Protein AF-A0A8D1HAY0-F1 (afdb_monomer)

Solvent-accessible surface area (backbone atoms only — not comparable to full-atom values): 17379 Å² total; per-residue (Å²): 138,86,81,94,76,82,88,88,83,80,82,78,79,79,81,78,74,78,73,76,81,70,82,75,72,73,83,77,77,71,76,59,73,62,62,46,50,50,52,42,51,52,45,52,53,40,49,63,32,66,74,42,89,82,61,70,60,47,13,31,36,39,36,26,39,55,82,74,78,66,55,71,61,51,49,49,34,57,70,37,46,66,79,76,36,80,91,50,61,64,71,62,56,70,69,56,63,78,68,80,40,53,48,77,44,81,35,76,38,59,67,53,43,49,45,40,60,72,55,55,47,52,55,40,44,74,70,41,51,23,50,33,42,36,31,43,34,64,38,51,27,58,63,76,74,50,71,78,89,49,57,66,60,50,46,54,51,46,46,54,48,43,52,50,54,49,48,49,25,66,76,66,74,20,58,74,47,71,38,69,54,71,37,77,56,81,84,87,75,93,77,82,86,76,94,68,78,59,65,37,58,70,64,48,65,72,45,58,75,64,54,77,64,42,74,46,77,48,73,53,75,83,64,100,69,78,98,66,77,75,47,25,38,44,31,48,77,42,37,97,90,54,79,60,37,34,32,33,30,42,78,54,70,70,33,62,44,74,43,86,91,43,67,42,61,65,80,78,72,78,80,73,76,83,82,78,84,88,80,83,134

Foldseek 3Di:
DDDDDDDDDDDDDDPDDPDDPDPPDDPPPPPDVVLQVVLVVQVVQQPVQVVPVPQDAAAEEEEAQDDDDPVVLNVLQLVCVCVVCVVDPPVVSVPDPSVVLYHYHYDHALVRVLCCLQPVVVVCLVVSSHQEYEYHAPQRRLVPPDPPDPVVVLLVSLVSNLVSQVVCCVVSVGYYHHHFDKDQAPDDDDDDDDDDDRIATNSHDSNVVSDQWDKDKAFDDDDPDDPDATKMKIWTPDHPPDQTKMFIWHQDSNGIDTDPPRIDRPVVPPPPDDPDDDDDD

pLDDT: mean 70.88, std 22.4, range [21.06, 98.06]

Organism: Sus scrofa (NCBI:txid9823)

Sequence (281 aa):
MPGHHPPKGALPPPPSLPAPPQPLAAPLCIPSPPTGLLLTLSKRNLSDAALRSAAGPQGAVYVCTEGAFPSRRLQQLVAQQQLLRPDVPGDVLGKIKFGDQIFVEHVADVDTLLDCVSRKVPVLLSRGVARLLVIDSVAAPFRCEFAGADSARRARRLQALGAELRRLSCAFRSPVLCINQVTEAVDAHEAAGAGGERTSPALGITWSSQLLMRLLMDRRRPEEAAPAPPSRTLRLVFAPHLPPWSCCYTVTTEGVRGTPGSESCWMTRQVRVSGRTGLPT

Secondary structure (DSSP, 8-state):
-----PPP-PPPPPPPPPPPPP----------HHHHHHHHHHHHHHHHHHHSTTS---EEEEEE-SSS--HHHHHHHHHTHHHH-TTS-HHHHHH--TTTTEEEEE--SHHHHHHIIIIIHHHHHHTTSEEEEEEETSSHHHHHH--SS-HHHHHHHHHHHHHHHHHHHHHHT--EEEE--EEE---------S----EEETTHHHHHTT-S-EEEEEEPP--SSS-----EEEEEEE-TTS--EEEEEEEETTEEEEPTT--B-GGGGS-----------

Nearest PDB structures (foldseek):
  8gja-assembly2_D  TM=8.333E-01  e=7.659E-20  Alvinella pompejana
  8gja-assembly1_B  TM=8.239E-01  e=8.677E-20  Alvinella pompejana
  8gja-assembly3_F  TM=7.690E-01  e=2.840E-19  Alvinella pompejana
  3ntu-assembly1_A  TM=8.331E-01  e=3.598E-11  Methanococcus voltae PS
  2dfl-assembly1_A  TM=7.538E-01  e=4.393E-09  Saccharolobus solfataricus

Radius of gyration: 27.2 Å; Cα contacts (8 Å, |Δi|>4): 327; chains: 1; bounding box: 69×94×88 Å

Structure (mmCIF, N/CA/C/O backbone):
data_AF-A0A8D1HAY0-F1
#
_entry.id   AF-A0A8D1HAY0-F1
#
loop_
_atom_site.group_PDB
_atom_site.id
_atom_site.type_symbol
_atom_site.label_atom_id
_atom_site.label_alt_id
_atom_site.label_comp_id
_atom_site.label_asym_id
_atom_site.label_entity_id
_atom_site.label_seq_id
_atom_site.pdbx_PDB_ins_code
_atom_site.Cartn_x
_atom_site.Cartn_y
_atom_site.Cartn_z
_atom_site.occupancy
_atom_site.B_iso_or_equiv
_atom_site.auth_seq_id
_atom_site.auth_comp_id
_atom_site.auth_asym_id
_atom_site.auth_atom_id
_atom_site.pdbx_PDB_model_num
ATOM 1 N N . MET A 1 1 ? 36.074 -49.509 69.007 1.00 41.97 1 MET A N 1
ATOM 2 C CA . MET A 1 1 ? 36.615 -48.960 67.742 1.00 41.97 1 MET A CA 1
ATOM 3 C C . MET A 1 1 ? 37.018 -50.135 66.868 1.00 41.97 1 MET A C 1
ATOM 5 O O . MET A 1 1 ? 37.668 -51.004 67.437 1.00 41.97 1 MET A O 1
ATOM 9 N N . PRO A 1 2 ? 36.751 -50.195 65.553 1.00 44.91 2 PRO A N 1
ATOM 10 C CA . PRO A 1 2 ? 35.784 -49.512 64.672 1.00 44.91 2 PRO A CA 1
ATOM 11 C C . PRO A 1 2 ? 34.692 -50.530 64.222 1.00 44.91 2 PRO A C 1
ATOM 13 O O . PRO A 1 2 ? 34.804 -51.711 64.513 1.00 44.91 2 PRO A O 1
ATOM 16 N N . GLY A 1 3 ? 33.548 -50.210 63.622 1.00 42.09 3 GLY A N 1
ATOM 17 C CA . GLY A 1 3 ? 33.251 -49.229 62.581 1.00 42.09 3 GLY A CA 1
ATOM 18 C C . GLY A 1 3 ? 32.826 -50.008 61.329 1.00 42.09 3 GLY A C 1
ATOM 19 O O . GLY A 1 3 ? 33.666 -50.572 60.635 1.00 42.09 3 GLY A O 1
ATOM 20 N N . HIS A 1 4 ? 31.515 -50.089 61.089 1.00 49.56 4 HIS A N 1
ATOM 21 C CA . HIS A 1 4 ? 30.922 -50.654 59.876 1.00 49.56 4 HIS A CA 1
ATOM 22 C C . HIS A 1 4 ? 31.512 -49.970 58.630 1.00 49.56 4 HIS A C 1
ATOM 24 O O . HIS A 1 4 ? 31.362 -48.761 58.469 1.00 49.56 4 HIS A O 1
ATOM 30 N N . HIS A 1 5 ? 32.109 -50.744 57.721 1.00 52.59 5 HIS A N 1
ATOM 31 C CA . HIS A 1 5 ? 32.396 -50.306 56.355 1.00 52.59 5 HIS A CA 1
ATOM 32 C C . HIS A 1 5 ? 31.927 -51.372 55.350 1.00 52.59 5 HIS A C 1
ATOM 34 O O . HIS A 1 5 ? 32.345 -52.525 55.460 1.00 52.59 5 HIS A O 1
ATOM 40 N N . PRO A 1 6 ? 31.063 -51.018 54.381 1.00 61.88 6 PRO A N 1
ATOM 41 C CA . PRO A 1 6 ? 30.711 -51.878 53.255 1.00 61.88 6 PRO A CA 1
ATOM 42 C C . PRO A 1 6 ? 31.759 -51.787 52.121 1.00 61.88 6 PRO A C 1
ATOM 44 O O . PRO A 1 6 ? 32.601 -50.881 52.123 1.00 61.88 6 PRO A O 1
ATOM 47 N N . PRO A 1 7 ? 31.737 -52.728 51.157 1.00 56.59 7 PRO A N 1
ATOM 48 C CA . PRO A 1 7 ? 32.783 -52.883 50.149 1.00 56.59 7 PRO A CA 1
ATOM 49 C C . PRO A 1 7 ? 32.835 -51.730 49.135 1.00 56.59 7 PRO A C 1
ATOM 51 O O . PRO A 1 7 ? 31.817 -51.239 48.649 1.00 56.59 7 PRO A O 1
ATOM 54 N N . LYS A 1 8 ? 34.065 -51.337 48.785 1.00 51.94 8 LYS A N 1
ATOM 55 C CA . LYS A 1 8 ? 34.390 -50.440 47.671 1.00 51.94 8 LYS A CA 1
ATOM 56 C C . LYS A 1 8 ? 34.199 -51.169 46.337 1.00 51.94 8 LYS A C 1
ATOM 58 O O . LYS A 1 8 ? 34.766 -52.242 46.158 1.00 51.94 8 LYS A O 1
ATOM 63 N N . GLY A 1 9 ? 33.519 -50.522 45.388 1.00 50.69 9 GLY A N 1
ATOM 64 C CA . GLY A 1 9 ? 33.695 -50.804 43.958 1.00 50.69 9 GLY A CA 1
ATOM 65 C C . GLY A 1 9 ? 32.438 -51.171 43.168 1.00 50.69 9 GLY A C 1
ATOM 66 O O . GLY A 1 9 ? 32.444 -52.183 42.481 1.00 50.69 9 GLY A O 1
ATOM 67 N N . ALA A 1 10 ? 31.391 -50.344 43.207 1.00 48.16 10 ALA A N 1
ATOM 68 C CA . ALA A 1 10 ? 30.407 -50.296 42.125 1.00 48.16 10 ALA A CA 1
ATOM 69 C C . ALA A 1 10 ? 30.731 -49.081 41.239 1.00 48.16 10 ALA A C 1
ATOM 71 O O . ALA A 1 10 ? 30.804 -47.957 41.738 1.00 48.16 10 ALA A O 1
ATOM 72 N N . LEU A 1 11 ? 30.988 -49.319 39.949 1.00 56.09 11 LEU A N 1
ATOM 73 C CA . LEU A 1 11 ? 31.197 -48.269 38.949 1.00 56.09 11 LEU A CA 1
ATOM 74 C C . LEU A 1 11 ? 29.956 -47.353 38.875 1.00 56.09 11 LEU A C 1
ATOM 76 O O . LEU A 1 11 ? 28.835 -47.867 38.877 1.00 56.09 11 LEU A O 1
ATOM 80 N N . PRO A 1 12 ? 30.122 -46.022 38.767 1.00 58.81 12 PRO A N 1
ATOM 81 C CA . PRO A 1 12 ? 29.001 -45.121 38.530 1.00 58.81 12 PRO A CA 1
ATOM 82 C C . PRO A 1 12 ? 28.397 -45.355 37.131 1.00 58.81 12 PRO A C 1
ATOM 84 O O . PRO A 1 12 ? 29.129 -45.716 36.203 1.00 58.81 12 PRO A O 1
ATOM 87 N N . PRO A 1 13 ? 27.080 -45.144 36.949 1.00 60.56 13 PRO A N 1
ATOM 88 C CA . PRO A 1 13 ? 26.456 -45.209 35.631 1.00 60.56 13 PRO A CA 1
ATOM 89 C C . PRO A 1 13 ? 27.053 -44.138 34.699 1.00 60.56 13 PRO A C 1
ATOM 91 O O . PRO A 1 13 ? 27.491 -43.085 35.176 1.00 60.56 13 PRO A O 1
ATOM 94 N N . PRO A 1 14 ? 27.082 -44.381 33.375 1.00 64.00 14 PRO A N 1
ATOM 95 C CA . PRO A 1 14 ? 27.609 -43.414 32.421 1.00 64.00 14 PRO A CA 1
ATOM 96 C C . PRO A 1 14 ? 26.811 -42.101 32.480 1.00 64.00 14 PRO A C 1
ATOM 98 O O . PRO A 1 14 ? 25.605 -42.129 32.745 1.00 64.00 14 PRO A O 1
ATOM 101 N N . PRO A 1 15 ? 27.455 -40.947 32.223 1.00 53.19 15 PRO A N 1
ATOM 102 C CA . PRO A 1 15 ? 26.763 -39.670 32.183 1.00 53.19 15 PRO A CA 1
ATOM 103 C C . PRO A 1 15 ? 25.666 -39.724 31.118 1.00 53.19 15 PRO A C 1
ATOM 105 O O . PRO A 1 15 ? 25.912 -40.069 29.962 1.00 53.19 15 PRO A O 1
ATOM 108 N N . SER A 1 16 ? 24.445 -39.390 31.526 1.00 56.09 16 SER A N 1
ATOM 109 C CA . SER A 1 16 ? 23.316 -39.179 30.628 1.00 56.09 16 SER A CA 1
ATOM 110 C C . SER A 1 16 ? 23.720 -38.183 29.542 1.00 56.09 16 SER A C 1
ATOM 112 O O . SER A 1 16 ? 24.085 -37.046 29.853 1.00 56.09 16 SER A O 1
ATOM 114 N N . LEU A 1 17 ? 23.675 -38.628 28.284 1.00 55.25 17 LEU A N 1
ATOM 115 C CA . LEU A 1 17 ? 23.877 -37.785 27.108 1.00 55.25 17 LEU A CA 1
ATOM 116 C C . LEU A 1 17 ? 23.012 -36.518 27.231 1.00 55.25 17 LEU A C 1
ATOM 118 O O . LEU A 1 17 ? 21.844 -36.627 27.622 1.00 55.25 17 LEU A O 1
ATOM 122 N N . PRO A 1 18 ? 23.548 -35.327 26.909 1.00 44.12 18 PRO A N 1
ATOM 123 C CA . PRO A 1 18 ? 22.742 -34.120 26.894 1.00 44.12 18 PRO A CA 1
ATOM 124 C C . PRO A 1 18 ? 21.579 -34.324 25.923 1.00 44.12 18 PRO A C 1
ATOM 126 O O . PRO A 1 18 ? 21.769 -34.800 24.801 1.00 44.12 18 PRO A O 1
ATOM 129 N N . ALA A 1 19 ? 20.370 -33.995 26.381 1.00 44.66 19 ALA A N 1
ATOM 130 C CA . ALA A 1 19 ? 19.181 -33.995 25.543 1.00 44.66 19 ALA A CA 1
ATOM 131 C C . ALA A 1 19 ? 19.470 -33.225 24.238 1.00 44.66 19 ALA A C 1
ATOM 133 O O . ALA A 1 19 ? 20.162 -32.200 24.289 1.00 44.66 19 ALA A O 1
ATOM 134 N N . PRO A 1 20 ? 18.970 -33.692 23.077 1.00 42.19 20 PRO A N 1
ATOM 135 C CA . PRO A 1 20 ? 19.156 -32.970 21.827 1.00 42.19 20 PRO A CA 1
ATOM 136 C C . PRO A 1 20 ? 18.653 -31.532 22.008 1.00 42.19 20 PRO A C 1
ATOM 138 O O . PRO A 1 20 ? 17.627 -31.338 22.674 1.00 42.19 20 PRO A O 1
ATOM 141 N N . PRO A 1 21 ? 19.359 -30.521 21.465 1.00 35.03 21 PRO A N 1
ATOM 142 C CA . PRO A 1 21 ? 18.904 -29.147 21.565 1.00 35.03 21 PRO A CA 1
ATOM 143 C C . PRO A 1 21 ? 17.486 -29.095 21.006 1.00 35.03 21 PRO A C 1
ATOM 145 O O . PRO A 1 21 ? 17.246 -29.464 19.853 1.00 35.03 21 PRO A O 1
ATOM 148 N N . GLN A 1 22 ? 16.536 -28.692 21.853 1.00 38.66 22 GLN A N 1
ATOM 149 C CA . GLN A 1 22 ? 15.184 -28.410 21.397 1.00 38.66 22 GLN A CA 1
ATOM 150 C C . GLN A 1 22 ? 15.282 -27.448 20.212 1.00 38.66 22 GLN A C 1
ATOM 152 O O . GLN A 1 22 ? 16.121 -26.541 20.266 1.00 38.66 22 GLN A O 1
ATOM 157 N N . PRO A 1 23 ? 14.483 -27.632 19.144 1.00 27.56 23 PRO A N 1
ATOM 158 C CA . PRO A 1 23 ? 14.539 -26.750 17.994 1.00 27.56 23 PRO A CA 1
ATOM 159 C C . PRO A 1 23 ? 14.326 -25.319 18.479 1.00 27.56 23 PRO A C 1
ATOM 161 O O . PRO A 1 23 ? 13.249 -24.942 18.946 1.00 27.56 23 PRO A O 1
ATOM 164 N N . LEU A 1 24 ? 15.420 -24.561 18.417 1.00 28.52 24 LEU A N 1
ATOM 165 C CA . LEU A 1 24 ? 15.474 -23.136 18.656 1.00 28.52 24 LEU A CA 1
ATOM 166 C C . LEU A 1 24 ? 14.339 -22.511 17.850 1.00 28.52 24 LEU A C 1
ATOM 168 O O . LEU A 1 24 ? 14.278 -22.719 16.642 1.00 28.52 24 LEU A O 1
ATOM 172 N N . ALA A 1 25 ? 13.456 -21.802 18.552 1.00 25.92 25 ALA A N 1
ATOM 173 C CA . ALA A 1 25 ? 12.531 -20.805 18.037 1.00 25.92 25 ALA A CA 1
ATOM 174 C C . ALA A 1 25 ? 12.017 -21.065 16.609 1.00 25.92 25 ALA A C 1
ATOM 176 O O . ALA A 1 25 ? 12.676 -20.743 15.618 1.00 25.92 25 ALA A O 1
ATOM 177 N N . ALA A 1 26 ? 10.771 -21.545 16.522 1.00 22.27 26 ALA A N 1
ATOM 178 C CA . ALA A 1 26 ? 9.939 -21.391 15.333 1.00 22.27 26 ALA A CA 1
ATOM 179 C C . ALA A 1 26 ? 10.225 -20.033 14.667 1.00 22.27 26 ALA A C 1
ATOM 181 O O . ALA A 1 26 ? 10.350 -19.046 15.402 1.00 22.27 26 ALA A O 1
ATOM 182 N N . PRO A 1 27 ? 10.341 -19.960 13.326 1.00 21.06 27 PRO A N 1
ATOM 183 C CA . PRO A 1 27 ? 10.679 -18.725 12.640 1.00 21.06 27 PRO A CA 1
ATOM 184 C C . PRO A 1 27 ? 9.707 -17.656 13.116 1.00 21.06 27 PRO A C 1
ATOM 186 O O . PRO A 1 27 ? 8.508 -17.701 12.831 1.00 21.06 27 PRO A O 1
ATOM 189 N N . LEU A 1 28 ? 10.232 -16.739 13.929 1.00 22.48 28 LEU A N 1
ATOM 190 C CA . LEU A 1 28 ? 9.497 -15.604 14.432 1.00 22.48 28 LEU A CA 1
ATOM 191 C C . LEU A 1 28 ? 9.172 -14.813 13.172 1.00 22.48 28 LEU A C 1
ATOM 193 O O . LEU A 1 28 ? 10.029 -14.134 12.611 1.00 22.48 28 LEU A O 1
ATOM 197 N N . CYS A 1 29 ? 7.960 -14.998 12.658 1.00 24.31 29 CYS A N 1
ATOM 198 C CA . CYS A 1 29 ? 7.427 -14.233 11.551 1.00 24.31 29 CYS A CA 1
ATOM 199 C C . CYS A 1 29 ? 7.256 -12.817 12.097 1.00 24.31 29 CYS A C 1
ATOM 201 O O . CYS A 1 29 ? 6.213 -12.460 12.641 1.00 24.31 29 CYS A O 1
ATOM 203 N N . ILE A 1 30 ? 8.356 -12.061 12.097 1.00 24.16 30 ILE A N 1
ATOM 204 C CA . ILE A 1 30 ? 8.403 -10.667 12.507 1.00 24.16 30 ILE A CA 1
ATOM 205 C C . ILE A 1 30 ? 7.432 -9.971 11.557 1.00 24.16 30 ILE A C 1
ATOM 207 O O . ILE A 1 30 ? 7.722 -9.915 10.360 1.00 24.16 30 ILE A O 1
ATOM 211 N N . PRO A 1 31 ? 6.276 -9.475 12.036 1.00 30.11 31 PRO A N 1
ATOM 212 C CA . PRO A 1 31 ? 5.342 -8.805 11.157 1.00 30.11 31 PRO A CA 1
ATOM 213 C C . PRO A 1 31 ? 6.079 -7.611 10.566 1.00 30.11 31 PRO A C 1
ATOM 215 O O . PRO A 1 31 ? 6.643 -6.779 11.289 1.00 30.11 31 PRO A O 1
ATOM 218 N N . SER A 1 32 ? 6.129 -7.585 9.240 1.00 32.91 32 SER A N 1
ATOM 219 C CA . SER A 1 32 ? 6.704 -6.505 8.461 1.00 32.91 32 SER A CA 1
ATOM 220 C C . SER A 1 32 ? 6.197 -5.162 9.036 1.00 32.91 32 SER A C 1
ATOM 222 O O . SER A 1 32 ? 4.987 -4.975 9.202 1.00 32.91 32 SER A O 1
ATOM 224 N N . PRO A 1 33 ? 7.100 -4.221 9.388 1.00 38.28 33 PRO A N 1
ATOM 225 C CA . PRO A 1 33 ? 6.760 -2.904 9.938 1.00 38.28 33 PRO A CA 1
ATOM 226 C C . PRO A 1 33 ? 5.622 -2.152 9.218 1.00 38.28 33 PRO A C 1
ATOM 228 O O . PRO A 1 33 ? 4.812 -1.533 9.917 1.00 38.28 33 PRO A O 1
ATOM 231 N N . PRO A 1 34 ? 5.505 -2.199 7.871 1.00 43.72 34 PRO A N 1
ATOM 232 C CA . PRO A 1 34 ? 4.446 -1.471 7.178 1.00 43.72 34 PRO A CA 1
ATOM 233 C C . PRO A 1 34 ? 3.040 -1.995 7.506 1.00 43.72 34 PRO A C 1
ATOM 235 O O . PRO A 1 34 ? 2.127 -1.193 7.686 1.00 43.72 34 PRO A O 1
ATOM 238 N N . THR A 1 35 ? 2.863 -3.298 7.727 1.00 44.81 35 THR A N 1
ATOM 239 C CA . THR A 1 35 ? 1.563 -3.928 8.015 1.00 44.81 35 THR A CA 1
ATOM 240 C C . THR A 1 35 ? 0.828 -3.291 9.201 1.00 44.81 35 THR A C 1
ATOM 242 O O . THR A 1 35 ? -0.383 -3.073 9.170 1.00 44.81 35 THR A O 1
ATOM 245 N N . GLY A 1 36 ? 1.565 -2.938 10.259 1.00 38.25 36 GLY A N 1
ATOM 246 C CA . GLY A 1 36 ? 1.003 -2.301 11.450 1.00 38.25 36 GLY A CA 1
ATOM 247 C C . GLY A 1 36 ? 0.537 -0.866 11.204 1.00 38.25 36 GLY A C 1
ATOM 248 O O . GLY A 1 36 ? -0.545 -0.499 11.667 1.00 38.25 36 GLY A O 1
ATOM 249 N N . LEU A 1 37 ? 1.316 -0.064 10.468 1.00 44.88 37 LEU A N 1
ATOM 250 C CA . LEU A 1 37 ? 0.938 1.311 10.130 1.00 44.88 37 LEU A CA 1
ATOM 251 C C . LEU A 1 37 ? -0.219 1.321 9.128 1.00 44.88 37 LEU A C 1
ATOM 253 O O . LEU A 1 37 ? -1.139 2.111 9.288 1.00 44.88 37 LEU A O 1
ATOM 257 N N . LEU A 1 38 ? -0.222 0.416 8.148 1.00 47.72 38 LEU A N 1
ATOM 258 C CA . LEU A 1 38 ? -1.261 0.358 7.122 1.00 47.72 38 LEU A CA 1
ATOM 259 C C . LEU A 1 38 ? -2.604 -0.104 7.649 1.00 47.72 38 LEU A C 1
ATOM 261 O O . LEU A 1 38 ? -3.616 0.504 7.315 1.00 47.72 38 LEU A O 1
ATOM 265 N N . LEU A 1 39 ? -2.625 -1.090 8.542 1.00 46.16 39 LEU A N 1
ATOM 266 C CA . LEU A 1 39 ? -3.853 -1.438 9.248 1.00 46.16 39 LEU A CA 1
ATOM 267 C C . LEU A 1 39 ? -4.274 -0.313 10.203 1.00 46.16 39 LEU A C 1
ATOM 269 O O . LEU A 1 39 ? -5.462 -0.066 10.342 1.00 46.16 39 LEU A O 1
ATOM 273 N N . THR A 1 40 ? -3.344 0.428 10.815 1.00 41.06 40 THR A N 1
ATOM 274 C CA . THR A 1 40 ? -3.679 1.582 11.680 1.00 41.06 40 THR A CA 1
ATOM 275 C C . THR A 1 40 ? -4.213 2.786 10.887 1.00 41.06 40 THR A C 1
ATOM 277 O O . THR A 1 40 ? -5.137 3.458 11.343 1.00 41.06 40 THR A O 1
ATOM 280 N N . LEU A 1 41 ? -3.695 3.047 9.685 1.00 44.16 41 LEU A N 1
ATOM 281 C CA . LEU A 1 41 ? -4.183 4.091 8.779 1.00 44.16 41 LEU A CA 1
ATOM 282 C C . LEU A 1 41 ? -5.500 3.692 8.110 1.00 44.16 41 LEU A C 1
ATOM 284 O O . LEU A 1 41 ? -6.420 4.504 8.061 1.00 44.16 41 LEU A O 1
ATOM 288 N N . SER A 1 42 ? -5.624 2.434 7.677 1.00 40.94 42 SER A N 1
ATOM 289 C CA . SER A 1 42 ? -6.885 1.857 7.203 1.00 40.94 42 SER A CA 1
ATOM 290 C C . SER A 1 42 ? -7.960 1.961 8.283 1.00 40.94 42 SER A C 1
ATOM 292 O O . SER A 1 42 ? -9.046 2.458 8.009 1.00 40.94 42 SER A O 1
ATOM 294 N N . LYS A 1 43 ? -7.624 1.649 9.539 1.00 41.25 43 LYS A N 1
ATOM 295 C CA . LYS A 1 43 ? -8.506 1.841 10.696 1.00 41.25 43 LYS A CA 1
ATOM 296 C C . LYS A 1 43 ? -8.903 3.282 10.955 1.00 41.25 43 LYS A C 1
ATOM 298 O O . LYS A 1 43 ? -10.080 3.534 11.183 1.00 41.25 43 LYS A O 1
ATOM 303 N N . ARG A 1 44 ? -7.953 4.227 10.980 1.00 45.62 44 ARG A N 1
ATOM 304 C CA . ARG A 1 44 ? -8.286 5.643 11.202 1.00 45.62 44 ARG A CA 1
ATOM 305 C C . ARG A 1 44 ? -9.250 6.127 10.125 1.00 45.62 44 ARG A C 1
ATOM 307 O O . ARG A 1 44 ? -10.265 6.702 10.487 1.00 45.62 44 ARG A O 1
ATOM 314 N N . ASN A 1 45 ? -9.015 5.766 8.863 1.00 40.84 45 ASN A N 1
ATOM 315 C CA . ASN A 1 45 ? -9.910 6.092 7.753 1.00 40.84 45 ASN A CA 1
ATOM 316 C C . ASN A 1 45 ? -11.302 5.436 7.909 1.00 40.84 45 ASN A C 1
ATOM 318 O O . ASN A 1 45 ? -12.303 6.140 7.906 1.00 40.84 45 ASN A O 1
ATOM 322 N N . LEU A 1 46 ? -11.370 4.125 8.186 1.00 38.09 46 LEU A N 1
ATOM 323 C CA . LEU A 1 46 ? -12.613 3.374 8.459 1.00 38.09 46 LEU A CA 1
ATOM 324 C C . LEU A 1 46 ? -13.417 3.930 9.650 1.00 38.09 46 LEU A C 1
ATOM 326 O O . LEU A 1 46 ? -14.641 3.840 9.681 1.00 38.09 46 LEU A O 1
ATOM 330 N N . SER A 1 47 ? -12.738 4.491 10.649 1.00 41.09 47 SER A N 1
ATOM 331 C CA . SER A 1 47 ? -13.363 4.946 11.894 1.00 41.09 47 SER A CA 1
ATOM 332 C C . SER A 1 47 ? -13.788 6.421 11.876 1.00 41.09 47 SER A C 1
ATOM 334 O O . SER A 1 47 ? -14.881 6.734 12.337 1.00 41.09 47 SER A O 1
ATOM 336 N N . ASP A 1 48 ? -13.006 7.314 11.264 1.00 36.78 48 ASP A N 1
ATOM 337 C CA . ASP A 1 48 ? -13.404 8.710 11.013 1.00 36.78 48 ASP A CA 1
ATOM 338 C C . ASP A 1 48 ? -14.542 8.817 9.986 1.00 36.78 48 ASP A C 1
ATOM 340 O O . ASP A 1 48 ? -15.304 9.785 9.983 1.00 36.78 48 ASP A O 1
ATOM 344 N N . ALA A 1 49 ? -14.652 7.813 9.121 1.00 39.09 49 ALA A N 1
ATOM 345 C CA . ALA A 1 49 ? -15.753 7.587 8.204 1.00 39.09 49 ALA A CA 1
ATOM 346 C C . ALA A 1 49 ? -17.058 7.189 8.896 1.00 39.09 49 ALA A C 1
ATOM 348 O O . ALA A 1 49 ? -18.106 7.765 8.622 1.00 39.09 49 ALA A O 1
ATOM 349 N N . ALA A 1 50 ? -16.983 6.200 9.793 1.00 36.38 50 ALA A N 1
ATOM 350 C CA . ALA A 1 50 ? -18.140 5.635 10.480 1.00 36.38 50 ALA A CA 1
ATOM 351 C C . ALA A 1 50 ? -18.787 6.627 11.463 1.00 36.38 50 ALA A C 1
ATOM 353 O O . ALA A 1 50 ? -19.999 6.601 11.650 1.00 36.38 50 ALA A O 1
ATOM 354 N N . LEU A 1 51 ? -17.996 7.531 12.055 1.00 38.16 51 LEU A N 1
ATOM 355 C CA . LEU A 1 51 ? -18.484 8.605 12.932 1.00 38.16 51 LEU A CA 1
ATOM 356 C C . LEU A 1 51 ? -19.086 9.795 12.163 1.00 38.16 51 LEU A C 1
ATOM 358 O O . LEU A 1 51 ? -19.922 10.520 12.699 1.00 38.16 51 LEU A O 1
ATOM 362 N N . ARG A 1 52 ? -18.714 9.993 10.893 1.00 41.50 52 ARG A N 1
ATOM 363 C CA . ARG A 1 52 ? -19.288 11.021 10.014 1.00 41.50 52 ARG A CA 1
ATOM 364 C C . ARG A 1 52 ? -20.396 10.401 9.167 1.00 41.50 52 ARG A C 1
ATOM 366 O O . ARG A 1 52 ? -20.198 10.108 7.990 1.00 41.50 52 ARG A O 1
ATOM 373 N N . SER A 1 53 ? -21.574 10.225 9.767 1.00 36.41 53 SER A N 1
ATOM 374 C CA . SER A 1 53 ? -22.812 9.699 9.154 1.00 36.41 53 SER A CA 1
ATOM 375 C C . SER A 1 53 ? -23.403 10.586 8.029 1.00 36.41 53 SER A C 1
ATOM 377 O O . SER A 1 53 ? -24.599 10.861 7.988 1.00 36.41 53 SER A O 1
ATOM 379 N N . ALA A 1 54 ? -22.571 11.028 7.086 1.00 40.00 54 ALA A N 1
ATOM 380 C CA . ALA A 1 54 ? -22.964 11.669 5.833 1.00 40.00 54 ALA A CA 1
ATOM 381 C C . ALA A 1 54 ? -22.215 11.100 4.606 1.00 40.00 54 ALA A C 1
ATOM 383 O O . ALA A 1 54 ? -22.506 11.499 3.482 1.00 40.00 54 ALA A O 1
ATOM 384 N N . ALA A 1 55 ? -21.259 10.173 4.781 1.00 44.44 55 ALA A N 1
ATOM 385 C CA . ALA A 1 55 ? -20.342 9.755 3.713 1.00 44.44 55 ALA A CA 1
ATOM 386 C C . ALA A 1 55 ? -20.231 8.228 3.501 1.00 44.44 55 ALA A C 1
ATOM 388 O O . ALA A 1 55 ? -19.134 7.739 3.253 1.00 44.44 55 ALA A O 1
ATOM 389 N N . GLY A 1 56 ? -21.346 7.487 3.541 1.00 46.09 56 GLY A N 1
ATOM 390 C CA . GLY A 1 56 ? -21.442 6.085 3.083 1.00 46.09 56 GLY A CA 1
ATOM 391 C C . GLY A 1 56 ? -20.483 5.067 3.742 1.00 46.09 56 GLY A C 1
ATOM 392 O O . GLY A 1 56 ? -19.731 5.415 4.653 1.00 46.09 56 GLY A O 1
ATOM 393 N N . PRO A 1 57 ? -20.497 3.792 3.302 1.00 50.31 57 PRO A N 1
ATOM 394 C CA . PRO A 1 57 ? -19.492 2.809 3.707 1.00 50.31 57 PRO A CA 1
ATOM 395 C C . PRO A 1 57 ? -18.106 3.256 3.222 1.00 50.31 57 PRO A C 1
ATOM 397 O 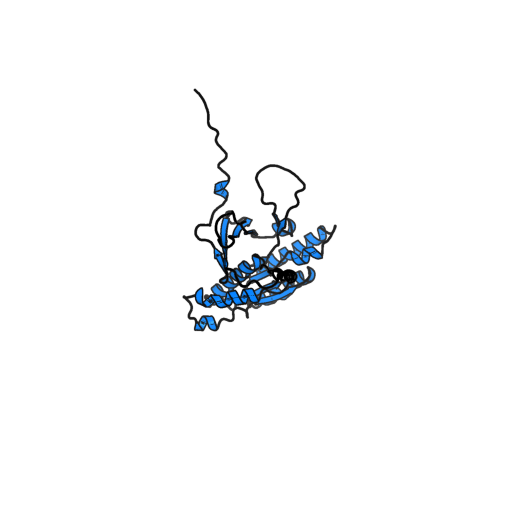O . PRO A 1 57 ? -17.974 3.798 2.128 1.00 50.31 57 PRO A O 1
ATOM 400 N N . GLN A 1 58 ? -17.058 3.054 4.020 1.00 69.38 58 GLN A N 1
ATOM 401 C CA . GLN A 1 58 ? -15.698 3.473 3.652 1.00 69.38 58 GLN A CA 1
ATOM 402 C C . GLN A 1 58 ? -14.720 2.331 3.869 1.00 69.38 58 GLN A C 1
ATOM 404 O O . GLN A 1 58 ? -13.912 2.343 4.794 1.00 69.38 58 GLN A O 1
ATOM 409 N N . GLY A 1 59 ? -14.810 1.326 3.005 1.00 84.19 59 GLY A N 1
ATOM 410 C CA . GLY A 1 59 ? -13.873 0.219 3.000 1.00 84.19 59 GLY A CA 1
ATOM 411 C C . GLY A 1 59 ? -12.490 0.573 2.464 1.00 84.19 59 GLY A C 1
ATOM 412 O O . GLY A 1 59 ? -12.214 1.687 2.005 1.00 84.19 59 GLY A O 1
ATOM 413 N N . ALA A 1 60 ? -11.611 -0.418 2.486 1.00 88.12 60 ALA A N 1
ATOM 414 C CA . ALA A 1 60 ? -10.286 -0.347 1.894 1.00 88.12 60 ALA A CA 1
ATOM 415 C C . ALA A 1 60 ? -10.075 -1.520 0.939 1.00 88.12 60 ALA A C 1
ATOM 417 O O . ALA A 1 60 ? -10.534 -2.628 1.201 1.00 88.12 60 ALA A O 1
ATOM 418 N N . VAL A 1 61 ? -9.355 -1.279 -0.151 1.00 94.00 61 VAL A N 1
ATOM 419 C CA . VAL A 1 61 ? -8.817 -2.338 -1.002 1.00 94.00 61 VAL A CA 1
ATOM 420 C C . VAL A 1 61 ? -7.378 -2.594 -0.581 1.00 94.00 61 VAL A C 1
ATOM 422 O O . VAL A 1 61 ? -6.576 -1.662 -0.535 1.00 94.00 61 VAL A O 1
ATOM 425 N N . TYR A 1 62 ? -7.058 -3.842 -0.264 1.00 94.56 62 TYR A N 1
ATOM 426 C CA . TYR A 1 62 ? -5.731 -4.301 0.115 1.00 94.56 62 TYR A CA 1
ATOM 427 C C . TYR A 1 62 ? -5.227 -5.289 -0.930 1.00 94.56 62 TYR A C 1
ATOM 429 O O . TYR A 1 62 ? -5.744 -6.396 -1.054 1.00 94.56 62 TYR A O 1
ATOM 437 N N . VAL A 1 63 ? -4.209 -4.887 -1.679 1.00 96.00 63 VAL A N 1
ATOM 438 C CA . VAL A 1 63 ? -3.559 -5.726 -2.679 1.00 96.00 63 VAL A CA 1
ATOM 439 C C . VAL A 1 63 ? -2.328 -6.364 -2.046 1.00 96.00 63 VAL A C 1
ATOM 441 O O . VAL A 1 63 ? -1.331 -5.685 -1.798 1.00 96.00 63 VAL A O 1
ATOM 444 N N . CYS A 1 64 ? -2.413 -7.661 -1.775 1.00 94.44 64 CYS A N 1
ATOM 445 C CA . CYS A 1 64 ? -1.307 -8.504 -1.347 1.00 94.44 64 CYS A CA 1
ATOM 446 C C . CYS A 1 64 ? -0.517 -8.959 -2.574 1.00 94.44 64 CYS A C 1
ATOM 448 O O . CYS A 1 64 ? -1.026 -9.702 -3.411 1.00 94.44 64 CYS A O 1
ATOM 450 N N . THR A 1 65 ? 0.734 -8.533 -2.666 1.00 91.75 65 THR A N 1
ATOM 451 C CA . THR A 1 65 ? 1.693 -9.051 -3.649 1.00 91.75 65 THR A CA 1
ATOM 452 C C . THR A 1 65 ? 2.669 -10.047 -3.024 1.00 91.75 65 THR A C 1
ATOM 454 O O . THR A 1 65 ? 3.334 -10.803 -3.729 1.00 91.75 65 THR A O 1
ATOM 457 N N . GLU A 1 66 ? 2.765 -10.051 -1.690 1.00 81.62 66 GLU A N 1
ATOM 458 C CA . GLU A 1 66 ? 3.643 -10.928 -0.922 1.00 81.62 66 GLU A CA 1
ATOM 459 C C . GLU A 1 66 ? 2.879 -11.639 0.180 1.00 81.62 66 GLU A C 1
ATOM 461 O O . GLU A 1 66 ? 2.301 -11.009 1.065 1.00 81.62 66 GLU A O 1
ATOM 466 N N . GLY A 1 67 ? 2.959 -12.969 0.165 1.00 83.69 67 GLY A N 1
ATOM 467 C CA . GLY A 1 67 ? 2.399 -13.801 1.218 1.00 83.69 67 GLY A CA 1
ATOM 468 C C . GLY A 1 67 ? 0.888 -13.634 1.388 1.00 83.69 67 GLY A C 1
ATOM 469 O O . GLY A 1 67 ? 0.167 -13.208 0.487 1.00 83.69 67 GLY A O 1
ATOM 470 N N . ALA A 1 68 ? 0.411 -14.035 2.563 1.00 88.62 68 ALA A N 1
ATOM 471 C CA . ALA A 1 68 ? -0.998 -13.965 2.912 1.00 88.62 68 ALA A CA 1
ATOM 472 C C . ALA A 1 68 ? -1.350 -12.624 3.564 1.00 88.62 68 ALA A C 1
ATOM 474 O O . ALA A 1 68 ? -0.560 -12.055 4.322 1.00 88.62 68 ALA A O 1
ATOM 475 N N . PHE A 1 69 ? -2.592 -12.185 3.356 1.00 89.50 69 PHE A N 1
ATOM 476 C CA . PHE A 1 69 ? -3.157 -11.048 4.075 1.00 89.50 69 PHE A CA 1
ATOM 477 C C . PHE A 1 69 ? -2.993 -11.194 5.605 1.00 89.50 69 PHE A C 1
ATOM 479 O O . PHE A 1 69 ? -3.300 -12.256 6.160 1.00 89.50 69 PHE A O 1
ATOM 486 N N . PRO A 1 70 ? -2.562 -10.137 6.321 1.00 86.38 70 PRO A N 1
ATOM 487 C CA . PRO A 1 70 ? -2.253 -10.165 7.754 1.00 86.38 70 PRO A CA 1
ATOM 488 C C . PRO A 1 70 ? -3.506 -10.189 8.657 1.00 86.38 70 PRO A C 1
ATOM 490 O O . PRO A 1 70 ? -3.692 -9.351 9.546 1.00 86.38 70 PRO A O 1
ATOM 493 N N . SER A 1 71 ? -4.361 -11.195 8.476 1.00 87.06 71 SER A N 1
ATOM 494 C CA . SER A 1 71 ? -5.650 -11.369 9.159 1.00 87.06 71 SER A CA 1
ATOM 495 C C . SER A 1 71 ? -5.521 -11.446 10.681 1.00 87.06 71 SER A C 1
ATOM 497 O O . SER A 1 71 ? -6.254 -10.767 11.397 1.00 87.06 71 SER A O 1
ATOM 499 N N . ARG A 1 72 ? -4.535 -12.193 11.197 1.00 88.62 72 ARG A N 1
ATOM 500 C CA . ARG A 1 72 ? -4.268 -12.285 12.646 1.00 88.62 72 ARG A CA 1
ATOM 501 C C . ARG A 1 72 ? -3.962 -10.919 13.247 1.00 88.62 72 ARG A C 1
ATOM 503 O O . ARG A 1 72 ? -4.447 -10.583 14.327 1.00 88.62 72 ARG A O 1
ATOM 510 N N . ARG A 1 73 ? -3.173 -10.109 12.533 1.00 84.00 73 ARG A N 1
ATOM 511 C CA . ARG A 1 73 ? -2.834 -8.762 12.986 1.00 84.00 73 ARG A CA 1
ATOM 512 C C . ARG A 1 73 ? -4.065 -7.866 12.973 1.00 84.00 73 ARG A C 1
ATOM 514 O O . ARG A 1 73 ? -4.257 -7.147 13.945 1.00 84.00 73 ARG A O 1
ATOM 521 N N . LEU A 1 74 ? -4.904 -7.936 11.938 1.00 84.12 74 LEU A N 1
ATOM 522 C CA . LEU A 1 74 ? -6.189 -7.232 11.891 1.00 84.12 74 LEU A CA 1
ATOM 523 C C . LEU A 1 74 ? -7.099 -7.626 13.068 1.00 84.12 74 LEU A C 1
ATOM 525 O O . LEU A 1 74 ? -7.661 -6.748 13.710 1.00 84.12 74 LEU A O 1
ATOM 529 N N . GLN A 1 75 ? -7.204 -8.912 13.403 1.00 85.31 75 GLN A N 1
ATOM 530 C CA . GLN A 1 75 ? -8.034 -9.384 14.518 1.00 85.31 75 GLN A CA 1
ATOM 531 C C . GLN A 1 75 ? -7.569 -8.838 15.872 1.00 85.31 75 GLN A C 1
ATOM 533 O O . GLN A 1 75 ? -8.382 -8.286 16.612 1.00 85.31 75 GLN A O 1
ATOM 538 N N . GLN A 1 76 ? -6.264 -8.912 16.173 1.00 84.94 76 GLN A N 1
ATOM 539 C CA . GLN A 1 76 ? -5.688 -8.311 17.391 1.00 84.94 76 GLN A CA 1
ATOM 540 C C . GLN A 1 76 ? -6.071 -6.839 17.509 1.00 84.94 76 GLN A C 1
ATOM 542 O O . GLN A 1 76 ? -6.478 -6.340 18.548 1.00 84.94 76 GLN A O 1
ATOM 547 N N . LEU A 1 77 ? -5.957 -6.155 16.385 1.00 81.81 77 LEU A N 1
ATOM 548 C CA . LEU A 1 77 ? -6.231 -4.753 16.227 1.00 81.81 77 LEU A CA 1
ATOM 549 C C . LEU A 1 77 ? -7.721 -4.413 16.425 1.00 81.81 77 LEU A C 1
ATOM 551 O O . LEU A 1 77 ? -8.020 -3.362 16.998 1.00 81.81 77 LEU A O 1
ATOM 555 N N . VAL A 1 78 ? -8.638 -5.241 15.929 1.00 81.62 78 VAL A N 1
ATOM 556 C CA . VAL A 1 78 ? -10.088 -5.073 16.109 1.00 81.62 78 VAL A CA 1
ATOM 557 C C . VAL A 1 78 ? -10.482 -5.301 17.568 1.00 81.62 78 VAL A C 1
ATOM 559 O O . VAL A 1 78 ? -11.241 -4.508 18.117 1.00 81.62 78 VAL A O 1
ATOM 562 N N . ALA A 1 79 ? -9.891 -6.299 18.228 1.00 84.31 79 ALA A N 1
ATOM 563 C CA . ALA A 1 79 ? -10.168 -6.606 19.633 1.00 84.31 79 ALA A CA 1
ATOM 564 C C . ALA A 1 79 ? -9.875 -5.430 20.583 1.00 84.31 79 ALA A C 1
ATOM 566 O O . ALA A 1 79 ? -10.537 -5.276 21.601 1.00 84.31 79 ALA A O 1
ATOM 567 N N . GLN A 1 80 ? -8.917 -4.564 20.240 1.00 83.94 80 GLN A N 1
ATOM 568 C CA . GLN A 1 80 ? -8.557 -3.406 21.066 1.00 83.94 80 GLN A CA 1
ATOM 569 C C . GLN A 1 80 ? -9.449 -2.173 20.832 1.00 83.94 80 GLN A C 1
ATOM 571 O O . GLN A 1 80 ? -9.274 -1.167 21.509 1.00 83.94 80 GLN A O 1
ATOM 576 N N . GLN A 1 81 ? -10.399 -2.192 19.883 1.00 75.06 81 GLN A N 1
ATOM 577 C CA . GLN A 1 81 ? -11.185 -0.988 19.559 1.00 75.06 81 GLN A CA 1
ATOM 578 C C . GLN A 1 81 ? -12.040 -0.491 20.730 1.00 75.06 81 GLN A C 1
ATOM 580 O O . GLN A 1 81 ? -12.171 0.719 20.886 1.00 75.06 81 GLN A O 1
ATOM 585 N N . GLN A 1 82 ? -12.566 -1.393 21.566 1.00 72.56 82 GLN A N 1
ATOM 586 C CA . GLN A 1 82 ? -13.388 -1.026 22.729 1.00 72.56 82 GLN A CA 1
ATOM 587 C C . GLN A 1 82 ? -12.626 -0.176 23.747 1.00 72.56 82 GLN A C 1
ATOM 589 O O . GLN A 1 82 ? -13.180 0.771 24.291 1.00 72.56 82 GLN A O 1
ATOM 594 N N . LEU A 1 83 ? -11.340 -0.461 23.954 1.00 78.19 83 LEU A N 1
ATOM 595 C CA . LEU A 1 83 ? -10.491 0.301 24.874 1.00 78.19 83 LEU A CA 1
ATOM 596 C C . LEU A 1 83 ? -10.045 1.643 24.284 1.00 78.19 83 LEU A C 1
ATOM 598 O O . LEU A 1 83 ? -9.823 2.609 25.007 1.00 78.19 83 LEU A O 1
ATOM 602 N N . LEU A 1 84 ? -9.895 1.703 22.961 1.00 73.94 84 LEU A N 1
ATOM 603 C CA . LEU A 1 84 ? -9.392 2.884 22.258 1.00 73.94 84 LEU A CA 1
ATOM 604 C C . LEU A 1 84 ? -10.467 3.937 21.981 1.00 73.94 84 LEU A C 1
ATOM 606 O O . LEU A 1 84 ? -10.113 5.061 21.625 1.00 73.94 84 LEU A O 1
ATOM 610 N N . ARG A 1 85 ? -11.747 3.573 22.107 1.00 71.00 85 ARG A N 1
ATOM 611 C CA . ARG A 1 85 ? -12.897 4.451 21.867 1.00 71.00 85 ARG A CA 1
ATOM 612 C C . ARG A 1 85 ? -13.876 4.431 23.042 1.00 71.00 85 ARG A C 1
ATOM 614 O O .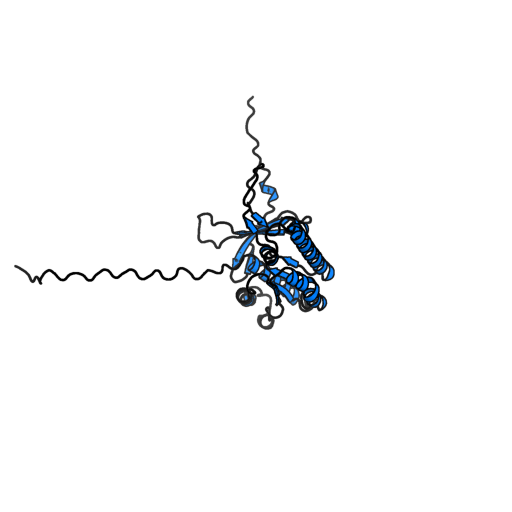 ARG A 1 85 ? -14.990 3.932 22.893 1.00 71.00 85 ARG A O 1
ATOM 621 N N . PRO A 1 86 ? -13.479 4.968 24.210 1.00 73.25 86 PRO A N 1
ATOM 622 C CA . PRO A 1 86 ? -14.384 5.089 25.352 1.00 73.25 86 PRO A CA 1
ATOM 623 C C . PRO A 1 86 ? -15.549 6.057 25.080 1.00 73.25 86 PRO A C 1
ATOM 625 O O . PRO A 1 86 ? -16.545 6.037 25.792 1.00 73.25 86 PRO A O 1
ATOM 628 N N . ASP A 1 87 ? -15.424 6.899 24.050 1.00 74.94 87 ASP A N 1
ATOM 629 C CA . ASP A 1 87 ? -16.425 7.849 23.566 1.00 74.94 87 ASP A CA 1
ATOM 630 C C . ASP A 1 87 ? -17.584 7.192 22.797 1.00 74.94 87 ASP A C 1
ATOM 632 O O . ASP A 1 87 ? -18.615 7.829 22.585 1.00 74.94 87 ASP A O 1
ATOM 636 N N . VAL A 1 88 ? -17.443 5.927 22.384 1.00 73.00 88 VAL A N 1
ATOM 637 C CA . VAL A 1 88 ? -18.461 5.198 21.618 1.00 73.00 88 VAL A CA 1
ATOM 638 C C . VAL A 1 88 ? -19.080 4.100 22.489 1.00 73.00 88 VAL A C 1
ATOM 640 O O . VAL A 1 88 ? -18.347 3.260 23.012 1.00 73.00 88 VAL A O 1
ATOM 643 N N . PRO A 1 89 ? -20.421 4.035 22.608 1.00 78.69 89 PRO A N 1
ATOM 644 C CA . PRO A 1 89 ? -21.091 2.950 23.316 1.00 78.69 89 PRO A CA 1
ATOM 645 C C . PRO A 1 89 ? -20.666 1.566 22.799 1.00 78.69 89 PRO A C 1
ATOM 647 O O . PRO A 1 89 ? -20.613 1.311 21.590 1.00 78.69 89 PRO A O 1
ATOM 650 N N . GLY A 1 90 ? -20.350 0.653 23.721 1.00 73.94 90 GLY A N 1
ATOM 651 C CA . GLY A 1 90 ? -19.798 -0.663 23.386 1.00 73.94 90 GLY A CA 1
ATOM 652 C C . GLY A 1 90 ? -20.726 -1.538 22.535 1.00 73.94 90 GLY A C 1
ATOM 653 O O . GLY A 1 90 ? -20.248 -2.366 21.760 1.00 73.94 90 GLY A O 1
ATOM 654 N N . ASP A 1 91 ? -22.040 -1.327 22.619 1.00 78.88 91 ASP A N 1
ATOM 655 C CA . ASP A 1 91 ? -23.061 -2.007 21.818 1.00 78.88 91 ASP A CA 1
ATOM 656 C C . ASP A 1 91 ? -23.055 -1.552 20.349 1.00 78.88 91 ASP A C 1
ATOM 658 O O . ASP A 1 91 ? -23.263 -2.366 19.447 1.00 78.88 91 ASP A O 1
ATOM 662 N N . VAL A 1 92 ? -22.772 -0.272 20.090 1.00 74.12 92 VAL A N 1
ATOM 663 C CA . VAL A 1 92 ? -22.578 0.268 18.738 1.00 74.12 92 VAL A CA 1
ATOM 664 C C . VAL A 1 92 ? -21.294 -0.299 18.155 1.00 74.12 92 VAL A C 1
ATOM 666 O O . VAL A 1 92 ? -21.289 -0.819 17.041 1.00 74.12 92 VAL A O 1
ATOM 669 N N . LEU A 1 93 ? -20.212 -0.273 18.932 1.00 69.88 93 LEU A N 1
ATOM 670 C CA . LEU A 1 93 ? -18.912 -0.756 18.488 1.00 69.88 93 LEU A CA 1
ATOM 671 C C . LEU A 1 93 ? -18.901 -2.268 18.228 1.00 69.88 93 LEU A C 1
ATOM 673 O O . LEU A 1 93 ? -18.281 -2.718 17.267 1.00 69.88 93 LEU A O 1
ATOM 677 N N . GLY A 1 94 ? -19.632 -3.045 19.032 1.00 69.19 94 GLY A N 1
ATOM 678 C CA . GLY A 1 94 ? -19.800 -4.488 18.848 1.00 69.19 94 GLY A CA 1
ATOM 679 C C . GLY A 1 94 ? -20.570 -4.871 17.579 1.00 69.19 94 GLY A C 1
ATOM 680 O O . GLY A 1 94 ? -20.383 -5.970 17.062 1.00 69.19 94 GLY A O 1
ATOM 681 N N . LYS A 1 95 ? -21.396 -3.967 17.035 1.00 74.56 95 LYS A N 1
ATOM 682 C CA . LYS A 1 95 ? -22.091 -4.162 15.749 1.00 74.56 95 LYS A CA 1
ATOM 683 C C . LYS A 1 95 ? -21.192 -3.867 14.544 1.00 74.56 95 LYS A C 1
ATOM 685 O O . LYS A 1 95 ? -21.498 -4.314 13.438 1.00 74.56 95 LYS A O 1
ATOM 690 N N . ILE A 1 96 ? -20.090 -3.135 14.728 1.00 71.88 96 ILE A N 1
ATOM 691 C CA . ILE A 1 96 ? -19.174 -2.784 13.638 1.00 71.88 96 ILE A CA 1
ATOM 692 C C . ILE A 1 96 ? -18.279 -3.980 13.317 1.00 71.88 96 ILE A C 1
ATOM 694 O O . ILE A 1 96 ? -17.337 -4.313 14.037 1.00 71.88 96 ILE A O 1
ATOM 698 N N . LYS A 1 97 ? -18.521 -4.592 12.159 1.00 74.88 97 LYS A N 1
ATOM 699 C CA . LYS A 1 97 ? -17.649 -5.629 11.607 1.00 74.88 97 LYS A CA 1
ATOM 700 C C . LYS A 1 97 ? -16.509 -4.990 10.821 1.00 74.88 97 LYS A C 1
ATOM 702 O O . LYS A 1 97 ? -16.561 -4.850 9.604 1.00 74.88 97 LYS A O 1
ATOM 707 N N . PHE A 1 98 ? -15.462 -4.582 11.535 1.00 71.44 98 PHE A N 1
ATOM 708 C CA . PHE A 1 98 ? -14.297 -3.896 10.959 1.00 71.44 98 PHE A CA 1
ATOM 709 C C . PHE A 1 98 ? -13.599 -4.664 9.822 1.00 71.44 98 PHE A C 1
ATOM 711 O O . PHE A 1 98 ? -12.957 -4.042 8.981 1.00 71.44 98 PHE A O 1
ATOM 718 N N . GLY A 1 99 ? -13.701 -5.997 9.798 1.00 71.56 99 GLY A N 1
ATOM 719 C CA . GLY A 1 99 ? -13.114 -6.827 8.743 1.00 71.56 99 GLY A CA 1
ATOM 720 C C . GLY A 1 99 ? -13.926 -6.873 7.446 1.00 71.56 99 GLY A C 1
ATOM 721 O O . GLY A 1 99 ? -13.339 -7.052 6.385 1.00 71.56 99 GLY A O 1
ATOM 722 N N . ASP A 1 100 ? -15.243 -6.658 7.507 1.00 78.75 100 ASP A N 1
ATOM 723 C CA . ASP A 1 100 ? -16.155 -6.868 6.370 1.00 78.75 100 ASP A CA 1
ATOM 724 C C . ASP A 1 100 ? -15.989 -5.809 5.269 1.00 78.75 100 ASP A C 1
ATOM 726 O O . ASP A 1 100 ? -16.453 -5.985 4.147 1.00 78.75 100 ASP A O 1
ATOM 730 N N . GLN A 1 101 ? -15.312 -4.702 5.580 1.00 80.75 101 GLN A N 1
ATOM 731 C CA . GLN A 1 101 ? -15.069 -3.589 4.663 1.00 80.75 101 GLN A CA 1
ATOM 732 C C . GLN A 1 101 ? -13.612 -3.550 4.170 1.00 80.75 101 GLN A C 1
ATOM 734 O O . GLN A 1 101 ? -13.108 -2.492 3.797 1.00 80.75 101 GLN A O 1
ATOM 739 N N . ILE A 1 102 ? -12.909 -4.686 4.176 1.00 87.06 102 ILE A N 1
ATOM 740 C CA . ILE A 1 102 ? -11.562 -4.808 3.604 1.00 87.06 102 ILE A CA 1
ATOM 741 C C . ILE A 1 102 ? -11.610 -5.796 2.439 1.00 87.06 102 ILE A C 1
ATOM 743 O O . ILE A 1 102 ? -11.710 -7.005 2.628 1.00 87.06 102 ILE A O 1
ATOM 747 N N . PHE A 1 103 ? -11.519 -5.268 1.221 1.00 91.88 103 PHE A N 1
ATOM 748 C CA . PHE A 1 103 ? -11.458 -6.050 -0.009 1.00 91.88 103 PHE A CA 1
ATOM 749 C C . PHE A 1 103 ? -10.018 -6.479 -0.248 1.00 91.88 103 PHE A C 1
ATOM 751 O O . PHE A 1 103 ? -9.154 -5.634 -0.470 1.00 91.88 103 PHE A O 1
ATOM 758 N N . VAL A 1 104 ? -9.750 -7.779 -0.184 1.00 93.31 104 VAL A N 1
ATOM 759 C CA . VAL A 1 104 ? -8.396 -8.321 -0.327 1.00 93.31 104 VAL A CA 1
ATOM 760 C C . VAL A 1 104 ? -8.229 -8.928 -1.715 1.00 93.31 104 VAL A C 1
ATOM 762 O O . VAL A 1 104 ? -8.956 -9.846 -2.081 1.00 93.31 104 VAL A O 1
ATOM 765 N N . GLU A 1 105 ? -7.238 -8.454 -2.461 1.00 96.44 105 GLU A N 1
ATOM 766 C CA . GLU A 1 105 ? -6.819 -9.017 -3.747 1.00 96.44 105 GLU A CA 1
ATOM 767 C C . GLU A 1 105 ? -5.406 -9.577 -3.608 1.00 96.44 105 GLU A C 1
ATOM 769 O O . GLU A 1 105 ? -4.543 -8.931 -3.018 1.00 96.44 105 GLU A O 1
ATOM 774 N N . HIS A 1 106 ? -5.156 -10.766 -4.155 1.00 95.75 106 HIS A N 1
ATOM 775 C CA . HIS A 1 106 ? -3.808 -11.328 -4.240 1.00 95.75 106 HIS 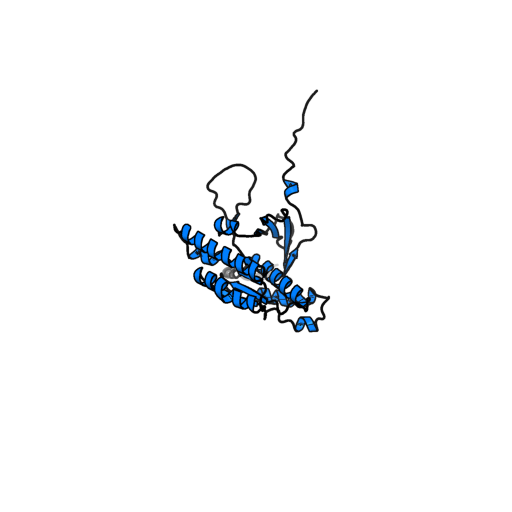A CA 1
ATOM 776 C C . HIS A 1 106 ? -3.350 -11.281 -5.696 1.00 95.75 106 HIS A C 1
ATOM 778 O O . HIS A 1 106 ? -4.058 -11.758 -6.583 1.00 95.75 106 HIS A O 1
ATOM 784 N N . VAL A 1 107 ? -2.178 -10.700 -5.941 1.00 95.06 107 VAL A N 1
ATOM 785 C CA . VAL A 1 107 ? -1.585 -10.574 -7.281 1.00 95.06 107 VAL A CA 1
ATOM 786 C C . VAL A 1 107 ? -0.137 -11.049 -7.233 1.00 95.06 107 VAL A C 1
ATOM 788 O O . VAL A 1 107 ? 0.558 -10.798 -6.254 1.00 95.06 107 VAL A O 1
ATOM 791 N N . ALA A 1 108 ? 0.322 -11.755 -8.262 1.00 90.31 108 ALA A N 1
ATOM 792 C CA . ALA A 1 108 ? 1.637 -12.403 -8.244 1.00 90.31 108 ALA A CA 1
ATOM 793 C C . ALA A 1 108 ? 2.670 -11.712 -9.150 1.00 90.31 108 ALA A C 1
ATOM 795 O O . ALA A 1 108 ? 3.871 -11.831 -8.918 1.00 90.31 108 ALA A O 1
ATOM 796 N N . ASP A 1 109 ? 2.213 -10.975 -10.162 1.00 92.94 109 ASP A N 1
ATOM 797 C CA . ASP A 1 109 ? 3.045 -10.413 -11.229 1.00 92.94 109 ASP A CA 1
ATOM 798 C C . ASP A 1 109 ? 2.579 -8.999 -11.620 1.00 92.94 109 ASP A C 1
ATOM 800 O O . ASP A 1 109 ? 1.591 -8.471 -11.093 1.00 92.94 109 ASP A O 1
ATOM 804 N N . VAL A 1 110 ? 3.330 -8.324 -12.495 1.00 94.69 110 VAL A N 1
ATOM 805 C CA . VAL A 1 110 ? 3.040 -6.925 -12.834 1.00 94.69 110 VAL A CA 1
ATOM 806 C C . VAL A 1 110 ? 1.802 -6.788 -13.714 1.00 94.69 110 VAL A C 1
ATOM 808 O O . VAL A 1 110 ? 1.092 -5.791 -13.579 1.00 94.69 110 VAL A O 1
ATOM 811 N N . ASP A 1 111 ? 1.507 -7.758 -14.582 1.00 94.75 111 ASP A N 1
ATOM 812 C CA . ASP A 1 111 ? 0.303 -7.726 -15.423 1.00 94.75 111 ASP A CA 1
ATOM 813 C C . ASP A 1 111 ? -0.969 -7.822 -14.580 1.00 94.75 111 ASP A C 1
ATOM 815 O O . ASP A 1 111 ? -1.875 -7.002 -14.731 1.00 94.75 111 ASP A O 1
ATOM 819 N N . THR A 1 112 ? -1.016 -8.762 -13.638 1.00 96.06 112 THR A N 1
ATOM 820 C CA . THR A 1 112 ? -2.136 -8.942 -12.706 1.00 96.06 112 THR A CA 1
ATOM 821 C C . THR A 1 112 ? -2.281 -7.765 -11.746 1.00 96.06 112 THR A C 1
ATOM 823 O O . THR A 1 112 ? -3.406 -7.363 -11.441 1.00 96.06 112 THR A O 1
ATOM 826 N N . LEU A 1 113 ? -1.175 -7.146 -11.314 1.00 97.00 113 LEU A N 1
ATOM 827 C CA . LEU A 1 113 ? -1.226 -5.902 -10.543 1.00 97.00 113 LEU A CA 1
ATOM 828 C C . LEU A 1 113 ? -1.824 -4.752 -11.368 1.00 97.00 113 LEU A C 1
ATOM 830 O O . LEU A 1 113 ? -2.721 -4.065 -10.879 1.00 97.00 113 LEU A O 1
ATOM 834 N N . LEU A 1 114 ? -1.359 -4.547 -12.606 1.00 97.62 114 LEU A N 1
ATOM 835 C CA . LEU A 1 114 ? -1.872 -3.508 -13.510 1.00 97.62 114 LEU A CA 1
ATOM 836 C C . LEU A 1 114 ? -3.351 -3.720 -13.844 1.00 97.62 114 LEU A C 1
ATOM 838 O O . LEU A 1 114 ? -4.132 -2.769 -13.840 1.00 97.62 114 LEU A O 1
ATOM 842 N N . ASP A 1 115 ? -3.756 -4.961 -14.087 1.00 97.69 115 ASP A N 1
ATOM 843 C CA . ASP A 1 115 ? -5.155 -5.342 -14.252 1.00 97.69 115 ASP A CA 1
ATOM 844 C C . ASP A 1 115 ? -5.982 -4.976 -13.009 1.00 97.69 115 ASP A C 1
ATOM 846 O O . ASP A 1 115 ? -6.976 -4.250 -13.090 1.00 97.69 115 ASP A O 1
ATOM 850 N N . CYS A 1 116 ? -5.529 -5.410 -11.831 1.00 98.06 116 CYS A N 1
ATOM 851 C CA . CYS A 1 116 ? -6.217 -5.144 -10.576 1.00 98.06 116 CYS A CA 1
ATOM 852 C C . CYS A 1 116 ? -6.466 -3.64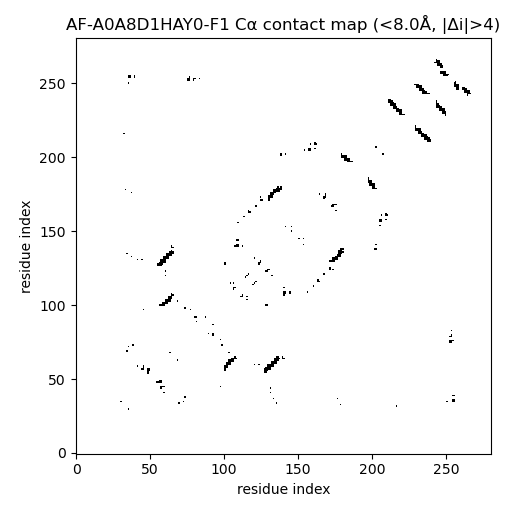1 -10.375 1.00 98.06 116 CYS A C 1
ATOM 854 O O . CYS A 1 116 ? -7.589 -3.242 -10.058 1.00 98.06 116 CYS A O 1
ATOM 856 N N . VAL A 1 117 ? -5.457 -2.794 -10.606 1.00 97.81 117 VAL A N 1
ATOM 857 C CA . VAL A 1 117 ? -5.595 -1.338 -10.426 1.00 97.81 117 VAL A CA 1
ATOM 858 C C . VAL A 1 117 ? -6.393 -0.666 -11.544 1.00 97.81 117 VAL A C 1
ATOM 860 O O . VAL A 1 117 ? -7.063 0.322 -11.276 1.00 97.81 117 VAL A O 1
ATOM 863 N N . SER A 1 118 ? -6.377 -1.190 -12.771 1.00 97.56 118 SER A N 1
ATOM 864 C CA . SER A 1 118 ? -7.065 -0.564 -13.911 1.00 97.56 118 SER A CA 1
ATOM 865 C C . SER A 1 118 ? -8.519 -1.002 -14.076 1.00 97.56 118 SER A C 1
ATOM 867 O O . SER A 1 118 ? -9.319 -0.250 -14.631 1.00 97.56 118 SER A O 1
ATOM 869 N N . ARG A 1 119 ? -8.887 -2.194 -13.586 1.00 96.88 119 ARG A N 1
ATOM 870 C CA . ARG A 1 119 ? -10.232 -2.768 -13.759 1.00 96.88 119 ARG A CA 1
ATOM 871 C C . ARG A 1 119 ? -10.950 -3.005 -12.436 1.00 96.88 119 ARG A C 1
ATOM 873 O O . ARG A 1 119 ? -12.043 -2.479 -12.242 1.00 96.88 119 ARG A O 1
ATOM 880 N N . LYS A 1 120 ? -10.351 -3.753 -11.505 1.00 96.69 120 LYS A N 1
ATOM 881 C CA . LYS A 1 120 ? -11.034 -4.174 -10.264 1.00 96.69 120 LYS A CA 1
ATOM 882 C C . LYS A 1 120 ? -11.205 -3.032 -9.264 1.00 96.69 120 LYS A C 1
ATOM 884 O O . LYS A 1 120 ? -12.315 -2.761 -8.808 1.00 96.69 120 LYS A O 1
ATOM 889 N N . VAL A 1 121 ? -10.117 -2.336 -8.937 1.00 97.00 121 VAL A N 1
ATOM 890 C CA . VAL A 1 121 ? -10.123 -1.233 -7.963 1.00 97.00 121 VAL A CA 1
ATOM 891 C C . VAL A 1 121 ? -11.101 -0.112 -8.354 1.00 97.00 121 VAL A C 1
ATOM 893 O O . VAL A 1 121 ? -11.892 0.278 -7.492 1.00 97.00 121 VAL A O 1
ATOM 896 N N . PRO A 1 122 ? -11.131 0.393 -9.608 1.00 97.12 122 PRO A N 1
ATOM 897 C CA . PRO A 1 122 ? -12.070 1.442 -9.990 1.00 97.12 122 PRO A CA 1
ATOM 898 C C . PRO A 1 122 ? -13.530 1.073 -9.735 1.00 97.12 122 PRO A C 1
ATOM 900 O O . PRO A 1 122 ? -14.291 1.949 -9.349 1.00 97.12 122 PRO A O 1
ATOM 903 N N . VAL A 1 123 ? -13.918 -0.199 -9.893 1.00 96.44 123 VAL A N 1
ATOM 904 C CA . VAL A 1 123 ? -15.290 -0.659 -9.617 1.00 96.44 123 VAL A CA 1
ATOM 905 C C . VAL A 1 123 ? -15.634 -0.520 -8.132 1.00 96.44 123 VAL A C 1
ATOM 907 O O . VAL A 1 123 ? -16.736 -0.092 -7.788 1.00 96.44 123 VAL A O 1
ATOM 910 N N . LEU A 1 124 ? -14.702 -0.855 -7.237 1.00 93.81 124 LEU A N 1
ATOM 911 C CA . LEU A 1 124 ? -14.906 -0.719 -5.790 1.00 93.81 124 LEU A CA 1
ATOM 912 C C . LEU A 1 124 ? -14.957 0.755 -5.363 1.00 93.81 124 LEU A C 1
ATOM 914 O O . LEU A 1 124 ? -15.797 1.135 -4.543 1.00 93.81 124 LEU A O 1
ATOM 918 N N . LEU A 1 125 ? -14.105 1.598 -5.954 1.00 91.88 125 LEU A N 1
ATOM 919 C CA . LEU A 1 125 ? -14.091 3.037 -5.685 1.00 91.88 125 LEU A CA 1
ATOM 920 C C . LEU A 1 125 ? -15.334 3.742 -6.254 1.00 91.88 125 LEU A C 1
ATOM 922 O O . LEU A 1 125 ? -15.939 4.563 -5.568 1.00 91.88 125 LEU A O 1
ATOM 926 N N . SER A 1 126 ? -15.765 3.402 -7.474 1.00 93.62 126 SER A N 1
ATOM 927 C CA . SER A 1 126 ? -16.922 4.026 -8.134 1.00 93.62 126 SER A CA 1
ATOM 928 C C . SER A 1 126 ? -18.242 3.682 -7.454 1.00 93.62 126 SER A C 1
ATOM 930 O O . SER A 1 126 ? -19.148 4.508 -7.414 1.00 93.62 126 SER A O 1
ATOM 932 N N . ARG A 1 127 ? -18.348 2.477 -6.884 1.00 92.50 127 ARG A N 1
ATOM 933 C CA . ARG A 1 127 ? -19.491 2.061 -6.057 1.00 92.50 127 ARG A CA 1
ATOM 934 C C . ARG A 1 127 ? -19.484 2.699 -4.668 1.00 92.50 127 ARG A C 1
ATOM 936 O O . ARG A 1 127 ? -20.444 2.530 -3.925 1.00 92.50 127 ARG A O 1
ATOM 943 N N . GLY A 1 128 ? -18.407 3.392 -4.296 1.00 87.81 128 GLY A N 1
ATOM 944 C CA . GLY A 1 128 ? -18.256 4.006 -2.982 1.00 87.81 128 GLY A CA 1
ATOM 945 C C . GLY A 1 128 ? -18.153 2.996 -1.842 1.00 87.81 128 GLY A C 1
ATOM 946 O O . GLY A 1 128 ? -18.362 3.377 -0.700 1.00 87.81 128 GLY A O 1
ATOM 947 N N . VAL A 1 129 ? -17.843 1.727 -2.131 1.00 88.69 129 VAL A N 1
ATOM 948 C CA . VAL A 1 129 ? -17.652 0.696 -1.097 1.00 88.69 129 VAL A CA 1
ATOM 949 C C . VAL A 1 129 ? -16.235 0.718 -0.526 1.00 88.69 129 VAL A C 1
ATOM 951 O O . VAL A 1 129 ? -16.010 0.198 0.562 1.00 88.69 129 VAL A O 1
ATOM 954 N N . ALA A 1 130 ? -15.287 1.356 -1.222 1.00 88.44 130 ALA A N 1
ATOM 955 C CA . ALA A 1 130 ? -13.932 1.594 -0.742 1.00 88.44 130 ALA A CA 1
ATOM 956 C C . ALA A 1 130 ? -13.481 3.043 -0.986 1.00 88.44 130 ALA A C 1
ATOM 958 O O . ALA A 1 130 ? -13.885 3.673 -1.962 1.00 88.44 130 ALA A O 1
ATOM 959 N N . ARG A 1 131 ? -12.618 3.559 -0.102 1.00 88.12 131 ARG A N 1
ATOM 960 C CA . ARG A 1 131 ? -12.016 4.908 -0.189 1.00 88.12 131 ARG A CA 1
ATOM 961 C C . ARG A 1 131 ? -10.515 4.940 0.098 1.00 88.12 131 ARG A C 1
ATOM 963 O O . ARG A 1 131 ? -9.927 6.007 0.231 1.00 88.12 131 ARG A O 1
ATOM 970 N N . LEU A 1 132 ? -9.884 3.779 0.215 1.00 87.44 132 LEU A N 1
ATOM 971 C CA . LEU A 1 132 ? -8.448 3.637 0.429 1.00 87.44 132 LEU A CA 1
ATOM 972 C C . LEU A 1 132 ? -7.944 2.473 -0.416 1.00 87.44 132 LEU A C 1
ATOM 974 O O . LEU A 1 132 ? -8.532 1.396 -0.370 1.00 87.44 132 LEU A O 1
ATOM 978 N N . LEU A 1 133 ? -6.844 2.678 -1.135 1.00 93.69 133 LEU A N 1
ATOM 979 C CA . LEU A 1 133 ? -6.094 1.604 -1.780 1.00 93.69 133 LEU A CA 1
ATOM 980 C C . LEU A 1 133 ? -4.759 1.407 -1.062 1.00 93.69 133 LEU A C 1
ATOM 982 O O . LEU A 1 133 ? -4.000 2.354 -0.858 1.00 93.69 133 LEU A O 1
ATOM 986 N N . VAL A 1 134 ? -4.463 0.160 -0.729 1.00 93.88 134 VAL A N 1
ATOM 987 C CA . VAL A 1 134 ? -3.213 -0.298 -0.137 1.00 93.88 134 VAL A CA 1
ATOM 988 C C . VAL A 1 134 ? -2.573 -1.327 -1.060 1.00 93.88 134 VAL A C 1
ATOM 990 O O . VAL A 1 134 ? -3.247 -2.260 -1.484 1.00 93.88 134 VAL A O 1
ATOM 993 N N . ILE A 1 135 ? -1.277 -1.185 -1.336 1.00 94.56 135 ILE A N 1
ATOM 994 C CA . ILE A 1 135 ? -0.484 -2.178 -2.074 1.00 94.56 135 ILE A CA 1
ATOM 995 C C . ILE A 1 135 ? 0.678 -2.633 -1.190 1.00 94.56 135 ILE A C 1
ATOM 997 O O . ILE A 1 135 ? 1.581 -1.842 -0.896 1.00 94.56 135 ILE A O 1
ATOM 1001 N N . ASP A 1 136 ? 0.646 -3.902 -0.782 1.00 90.44 136 ASP A N 1
ATOM 1002 C CA . ASP A 1 136 ? 1.632 -4.542 0.088 1.00 90.44 136 ASP A CA 1
ATOM 1003 C C . ASP A 1 136 ? 2.276 -5.767 -0.577 1.00 90.44 136 ASP A C 1
ATOM 1005 O O . ASP A 1 136 ? 1.668 -6.834 -0.637 1.00 90.44 136 ASP A O 1
ATOM 1009 N N . SER A 1 137 ? 3.492 -5.677 -1.104 1.00 89.56 137 SER A N 1
ATOM 1010 C CA . SER A 1 137 ? 4.283 -4.473 -1.382 1.00 89.56 137 SER A CA 1
ATOM 1011 C C . SER A 1 137 ? 4.242 -4.127 -2.872 1.00 89.56 137 SER A C 1
ATOM 1013 O O . SER A 1 137 ? 4.114 -4.994 -3.732 1.00 89.56 137 SER A O 1
ATOM 1015 N N . VAL A 1 138 ? 4.414 -2.861 -3.246 1.00 92.19 138 VAL A N 1
ATOM 1016 C CA . VAL A 1 138 ? 4.515 -2.498 -4.671 1.00 92.19 138 VAL A CA 1
ATOM 1017 C C . VAL A 1 138 ? 5.789 -3.057 -5.324 1.00 92.19 138 VAL A C 1
ATOM 1019 O O . VAL A 1 138 ? 5.878 -3.155 -6.543 1.00 92.19 138 VAL A O 1
ATOM 1022 N N . ALA A 1 139 ? 6.789 -3.434 -4.523 1.00 90.00 139 ALA A N 1
ATOM 1023 C CA . ALA A 1 139 ? 8.089 -3.872 -5.014 1.00 90.00 139 ALA A CA 1
ATOM 1024 C C . ALA A 1 139 ? 8.094 -5.315 -5.523 1.00 90.00 139 ALA A C 1
ATOM 1026 O O . ALA A 1 139 ? 8.825 -5.627 -6.463 1.00 90.00 139 ALA A O 1
ATOM 1027 N N . ALA A 1 140 ? 7.316 -6.194 -4.891 1.00 89.50 140 ALA A N 1
ATOM 1028 C CA . ALA A 1 140 ? 7.454 -7.635 -5.072 1.00 89.50 140 ALA A CA 1
ATOM 1029 C C . ALA A 1 140 ? 7.305 -8.117 -6.519 1.00 89.50 140 ALA A C 1
ATOM 1031 O O . ALA A 1 140 ? 8.234 -8.782 -6.985 1.00 89.50 140 ALA A O 1
ATOM 1032 N N . PRO A 1 141 ? 6.246 -7.729 -7.256 1.00 91.06 141 PRO A N 1
ATOM 1033 C CA . PRO A 1 141 ? 6.050 -8.184 -8.633 1.00 91.06 141 PRO A CA 1
ATOM 1034 C C . PRO A 1 141 ? 7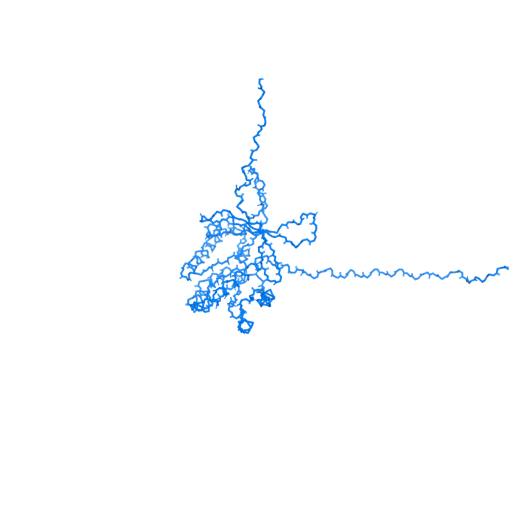.213 -7.793 -9.554 1.00 91.06 141 PRO A C 1
ATOM 1036 O O . PRO A 1 141 ? 7.615 -8.536 -10.444 1.00 91.06 141 PRO A O 1
ATOM 1039 N N . PHE A 1 142 ? 7.839 -6.646 -9.283 1.00 89.44 142 PHE A N 1
ATOM 1040 C CA . PHE A 1 142 ? 8.953 -6.150 -10.079 1.00 89.44 142 PHE A CA 1
ATOM 1041 C C . PHE A 1 142 ? 10.284 -6.834 -9.750 1.00 89.44 142 PHE A C 1
ATOM 1043 O O . PHE A 1 142 ? 11.222 -6.703 -10.531 1.00 89.44 142 PHE A O 1
ATOM 1050 N N . ARG A 1 143 ? 10.435 -7.535 -8.620 1.00 81.12 143 ARG A N 1
ATOM 1051 C CA . ARG A 1 143 ? 11.710 -8.202 -8.289 1.00 81.12 143 ARG A CA 1
ATOM 1052 C C . ARG A 1 143 ? 11.958 -9.438 -9.143 1.00 81.12 143 ARG A C 1
ATOM 1054 O O . ARG A 1 143 ? 13.082 -9.632 -9.587 1.00 81.12 143 ARG A O 1
ATOM 1061 N N . CYS A 1 144 ? 10.922 -10.238 -9.371 1.00 69.50 144 CYS A N 1
ATOM 1062 C CA . CYS A 1 144 ? 11.043 -11.509 -10.081 1.00 69.50 144 CYS A CA 1
ATOM 1063 C C . CYS A 1 144 ? 10.930 -11.353 -11.606 1.00 69.50 144 CYS A C 1
ATOM 1065 O O . CYS A 1 144 ? 11.591 -12.085 -12.332 1.00 69.50 144 CYS A O 1
ATOM 1067 N N . GLU A 1 145 ? 10.138 -10.390 -12.098 1.00 73.12 145 GLU A N 1
ATOM 1068 C CA . GLU A 1 145 ? 9.829 -10.261 -13.536 1.00 73.12 145 GLU A CA 1
ATOM 1069 C C . GLU A 1 145 ? 10.954 -9.612 -14.369 1.00 73.12 145 GLU A C 1
ATOM 1071 O O . GLU A 1 145 ? 11.051 -9.858 -15.568 1.00 73.12 145 GLU A O 1
ATOM 1076 N N . PHE A 1 146 ? 11.831 -8.802 -13.759 1.00 69.56 146 PHE A N 1
ATOM 1077 C CA . PHE A 1 146 ? 12.820 -7.983 -14.484 1.00 69.56 146 PHE A CA 1
ATOM 1078 C C . PHE A 1 146 ? 14.272 -8.259 -14.068 1.00 69.56 146 PHE A C 1
ATOM 1080 O O . PHE A 1 146 ? 15.003 -7.332 -13.711 1.00 69.56 146 PHE A O 1
ATOM 1087 N N . ALA A 1 147 ? 14.699 -9.521 -14.098 1.00 63.03 147 ALA A N 1
ATOM 1088 C CA . ALA A 1 147 ? 16.107 -9.873 -13.915 1.00 63.03 147 ALA A CA 1
ATOM 1089 C C . ALA A 1 147 ? 16.935 -9.542 -15.179 1.00 63.03 147 ALA A C 1
ATOM 1091 O O . ALA A 1 147 ? 16.519 -9.839 -16.298 1.00 63.03 147 ALA A O 1
ATOM 1092 N N . GLY A 1 148 ? 18.121 -8.946 -15.012 1.00 68.56 148 GLY A N 1
ATOM 1093 C CA . GLY A 1 148 ? 19.051 -8.655 -16.113 1.00 68.56 148 GLY A CA 1
ATOM 1094 C C . GLY A 1 148 ? 18.829 -7.305 -16.817 1.00 68.56 148 GLY A C 1
ATOM 1095 O O . GLY A 1 148 ? 18.574 -6.291 -16.172 1.00 68.56 148 GLY A O 1
ATOM 1096 N N . ALA A 1 149 ? 18.987 -7.276 -18.146 1.00 59.91 149 ALA A N 1
ATOM 1097 C CA . ALA A 1 149 ? 19.147 -6.054 -18.949 1.00 59.91 149 ALA A CA 1
ATOM 1098 C C . ALA A 1 149 ? 17.848 -5.290 -19.299 1.00 59.91 149 ALA A C 1
ATOM 1100 O O . ALA A 1 149 ? 17.914 -4.255 -19.962 1.00 59.91 149 ALA A O 1
ATOM 1101 N N . ASP A 1 150 ? 16.666 -5.742 -18.864 1.00 80.75 150 ASP A N 1
ATOM 1102 C CA . ASP A 1 150 ? 15.381 -5.149 -19.281 1.00 80.75 150 ASP A CA 1
ATOM 1103 C C . ASP A 1 150 ? 14.932 -3.949 -18.416 1.00 80.75 150 ASP A C 1
ATOM 1105 O O . ASP A 1 150 ? 13.792 -3.836 -17.945 1.00 80.75 150 ASP A O 1
ATOM 1109 N N . SER A 1 151 ? 15.859 -3.019 -18.180 1.00 83.19 151 SER A N 1
ATOM 1110 C CA . SER A 1 151 ? 15.626 -1.816 -17.370 1.00 83.19 151 SER A CA 1
ATOM 1111 C C . SER A 1 151 ? 14.580 -0.888 -17.997 1.00 83.19 151 SER A C 1
ATOM 1113 O O . SER A 1 151 ? 13.775 -0.281 -17.287 1.00 83.19 151 SER A O 1
ATOM 1115 N N . ALA A 1 152 ? 14.534 -0.821 -19.330 1.00 88.44 152 ALA A N 1
ATOM 1116 C CA . ALA A 1 152 ? 13.607 0.029 -20.063 1.00 88.44 152 ALA A CA 1
ATOM 1117 C C . ALA A 1 152 ? 12.154 -0.459 -19.955 1.00 88.44 152 ALA A C 1
ATOM 1119 O O . ALA A 1 152 ? 11.254 0.353 -19.719 1.00 88.44 152 ALA A O 1
ATOM 1120 N N . ARG A 1 153 ? 11.885 -1.768 -20.088 1.00 90.38 153 ARG A N 1
ATOM 1121 C CA . ARG A 1 153 ? 10.525 -2.301 -19.895 1.00 90.38 153 ARG A CA 1
ATOM 1122 C C . ARG A 1 153 ? 10.093 -2.169 -18.444 1.00 90.38 153 ARG A C 1
ATOM 1124 O O . ARG A 1 153 ? 8.975 -1.713 -18.206 1.00 90.38 153 ARG A O 1
ATOM 1131 N N . ARG A 1 154 ? 10.981 -2.472 -17.489 1.00 91.94 154 ARG A N 1
ATOM 1132 C CA . ARG A 1 154 ? 10.732 -2.245 -16.056 1.00 91.94 154 ARG A CA 1
ATOM 1133 C C . ARG A 1 154 ? 10.310 -0.798 -15.800 1.00 91.94 154 ARG A C 1
ATOM 1135 O O . ARG A 1 154 ? 9.297 -0.561 -15.144 1.00 91.94 154 ARG A O 1
ATOM 1142 N N . ALA A 1 155 ? 11.049 0.165 -16.352 1.00 91.81 155 ALA A N 1
ATOM 1143 C CA . ALA A 1 155 ? 10.759 1.585 -16.194 1.00 91.81 155 ALA A CA 1
ATOM 1144 C C . ALA A 1 155 ? 9.391 1.970 -16.776 1.00 91.81 155 ALA A C 1
ATOM 1146 O O . ALA A 1 155 ? 8.597 2.596 -16.075 1.00 91.81 155 ALA A O 1
ATOM 1147 N N . ARG A 1 156 ? 9.071 1.533 -18.004 1.00 94.44 156 ARG A N 1
ATOM 1148 C CA . ARG A 1 156 ? 7.755 1.781 -18.627 1.00 94.44 156 ARG A CA 1
ATOM 1149 C C . ARG A 1 156 ? 6.606 1.221 -17.793 1.00 94.44 156 ARG A C 1
ATOM 1151 O O . ARG A 1 156 ? 5.572 1.864 -17.647 1.00 94.44 156 ARG A O 1
ATOM 1158 N N . ARG A 1 157 ? 6.782 0.032 -17.220 1.00 95.94 157 ARG A N 1
ATOM 1159 C CA . ARG A 1 157 ? 5.754 -0.638 -16.410 1.00 95.94 157 ARG A CA 1
ATOM 1160 C C . ARG A 1 157 ? 5.560 0.044 -15.056 1.00 95.94 157 ARG A C 1
ATOM 1162 O O . ARG A 1 157 ? 4.422 0.249 -14.645 1.00 95.94 157 ARG A O 1
ATOM 1169 N N . LEU A 1 158 ? 6.644 0.488 -14.415 1.00 95.50 158 LEU A N 1
ATOM 1170 C CA . LEU A 1 158 ? 6.579 1.336 -13.219 1.00 95.50 158 LEU A CA 1
ATOM 1171 C C . LEU A 1 158 ? 5.899 2.679 -13.499 1.00 95.50 158 LEU A C 1
ATOM 1173 O O . LEU A 1 158 ? 5.159 3.170 -12.650 1.00 95.50 158 LEU A O 1
ATOM 1177 N N . GLN A 1 159 ? 6.152 3.279 -14.664 1.00 96.38 159 GLN A N 1
ATOM 1178 C CA . GLN A 1 159 ? 5.499 4.517 -15.095 1.00 96.38 159 GLN A CA 1
ATOM 1179 C C . GLN A 1 159 ? 4.001 4.319 -15.332 1.00 96.38 159 GLN A C 1
ATOM 1181 O O . GLN A 1 159 ? 3.195 5.115 -14.860 1.00 96.38 159 GLN A O 1
ATOM 1186 N N . ALA A 1 160 ? 3.616 3.235 -16.009 1.00 97.25 160 ALA A N 1
ATOM 1187 C CA . ALA A 1 160 ? 2.212 2.896 -16.224 1.00 97.25 160 ALA A CA 1
ATOM 1188 C C . ALA A 1 160 ? 1.471 2.693 -14.894 1.00 97.25 160 ALA A C 1
ATOM 1190 O O . ALA A 1 160 ? 0.399 3.260 -14.690 1.00 97.25 160 ALA A O 1
ATOM 1191 N N . LEU A 1 161 ? 2.073 1.948 -13.960 1.00 97.88 161 LEU A N 1
ATOM 1192 C CA . LEU A 1 161 ? 1.498 1.730 -12.636 1.00 97.88 161 LEU A CA 1
ATOM 1193 C C 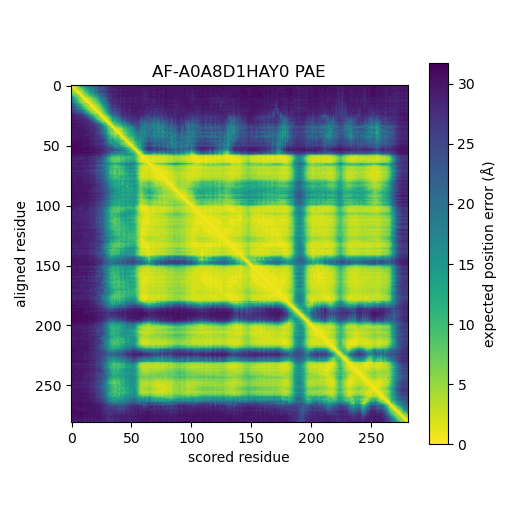. LEU A 1 161 ? 1.340 3.045 -11.861 1.00 97.88 161 LEU A C 1
ATOM 1195 O O . LEU A 1 161 ? 0.261 3.324 -11.347 1.00 97.88 161 LEU A O 1
ATOM 1199 N N . GLY A 1 162 ? 2.389 3.868 -11.773 1.00 96.69 162 GLY A N 1
ATOM 1200 C CA . GLY A 1 162 ? 2.319 5.126 -11.025 1.00 96.69 162 GLY A CA 1
ATOM 1201 C C . GLY A 1 162 ? 1.333 6.129 -11.632 1.00 96.69 162 GLY A C 1
ATOM 1202 O O . GLY A 1 162 ? 0.593 6.780 -10.889 1.00 96.69 162 GLY A O 1
ATOM 1203 N N . ALA A 1 163 ? 1.244 6.202 -12.964 1.00 97.38 163 ALA A N 1
ATOM 1204 C CA . ALA A 1 163 ? 0.238 7.004 -13.658 1.00 97.38 163 ALA A CA 1
ATOM 1205 C C . ALA A 1 163 ? -1.189 6.553 -13.314 1.00 97.38 163 ALA A C 1
ATOM 1207 O O . ALA A 1 163 ? -2.033 7.389 -12.981 1.00 97.38 163 ALA A O 1
ATOM 1208 N N . GLU A 1 164 ? -1.447 5.245 -13.322 1.00 98.00 164 GLU A N 1
ATOM 1209 C CA . GLU A 1 164 ? -2.770 4.697 -13.022 1.00 98.00 164 GLU A CA 1
ATOM 1210 C C . GLU A 1 164 ? -3.168 4.920 -11.557 1.00 98.00 164 GLU A C 1
ATOM 1212 O O . GLU A 1 164 ? -4.268 5.388 -11.269 1.00 98.00 164 GLU A O 1
ATOM 1217 N N . LEU A 1 165 ? -2.250 4.704 -10.613 1.00 97.00 165 LEU A N 1
ATOM 1218 C CA . LEU A 1 165 ? -2.499 4.972 -9.193 1.00 97.00 165 LEU A CA 1
ATOM 1219 C C . LEU A 1 165 ? -2.786 6.453 -8.923 1.00 97.00 165 LEU A C 1
ATOM 1221 O O . LEU A 1 165 ? -3.680 6.786 -8.139 1.00 97.00 165 LEU A O 1
ATOM 1225 N N . ARG A 1 166 ? -2.068 7.359 -9.597 1.00 96.12 166 ARG A N 1
ATOM 1226 C CA . ARG A 1 166 ? -2.339 8.799 -9.521 1.00 96.12 166 ARG A CA 1
ATOM 1227 C C . ARG A 1 166 ? -3.708 9.137 -10.107 1.00 96.12 166 ARG A C 1
ATOM 1229 O O . ARG A 1 166 ? -4.444 9.908 -9.493 1.00 96.12 166 ARG A O 1
ATOM 1236 N N . ARG A 1 167 ? -4.072 8.540 -11.245 1.00 97.12 167 ARG A N 1
ATOM 1237 C CA . ARG A 1 167 ? -5.394 8.701 -11.864 1.00 97.12 167 ARG A CA 1
ATOM 1238 C C . ARG A 1 167 ? -6.506 8.279 -10.905 1.00 97.12 167 ARG A C 1
ATOM 1240 O O . ARG A 1 167 ? -7.436 9.057 -10.710 1.00 97.12 167 ARG A O 1
ATOM 1247 N N . LEU A 1 168 ? -6.393 7.108 -10.271 1.00 95.19 168 LEU A N 1
ATOM 1248 C CA . LEU A 1 168 ? -7.358 6.630 -9.270 1.00 95.19 168 LEU A CA 1
ATOM 1249 C C . LEU A 1 168 ? -7.485 7.603 -8.094 1.00 95.19 168 LEU A C 1
ATOM 1251 O O . LEU A 1 168 ? -8.597 7.979 -7.722 1.00 95.19 168 LEU A O 1
ATOM 1255 N N . SER A 1 169 ? -6.351 8.043 -7.543 1.00 91.88 169 SER A N 1
ATOM 1256 C CA . SER A 1 169 ? -6.324 8.978 -6.416 1.00 91.88 169 SER A CA 1
ATOM 1257 C C . SER A 1 169 ? -7.045 10.287 -6.741 1.00 91.88 169 SER A C 1
ATOM 1259 O O . SER A 1 169 ? -7.912 10.723 -5.984 1.00 91.88 169 SER A O 1
ATOM 1261 N N . CYS A 1 170 ? -6.764 10.876 -7.908 1.00 93.50 170 CYS A N 1
ATOM 1262 C CA . CYS A 1 170 ? -7.409 12.110 -8.350 1.00 93.50 170 CYS A CA 1
ATOM 1263 C C . CYS A 1 170 ? -8.897 11.917 -8.676 1.00 93.50 170 CYS A C 1
ATOM 1265 O O . CYS A 1 170 ? -9.724 12.704 -8.217 1.00 93.50 170 CYS A O 1
ATOM 1267 N N . ALA A 1 171 ? -9.247 10.881 -9.445 1.00 95.06 171 ALA A N 1
ATOM 1268 C CA . ALA A 1 171 ? -10.611 10.658 -9.924 1.00 95.06 171 ALA A CA 1
ATOM 1269 C C . ALA A 1 171 ? -11.588 10.342 -8.784 1.00 95.06 171 ALA A C 1
ATOM 1271 O O . ALA A 1 171 ? -12.707 10.848 -8.769 1.00 95.06 171 ALA A O 1
ATOM 1272 N N . PHE A 1 172 ? -11.156 9.538 -7.811 1.00 90.62 172 PHE A N 1
ATOM 1273 C CA . PHE A 1 172 ? -12.006 9.078 -6.710 1.00 90.62 172 PHE A CA 1
ATOM 1274 C C . PHE A 1 172 ? -11.725 9.786 -5.383 1.00 90.62 172 PHE A C 1
ATOM 1276 O O . PHE A 1 172 ? -12.310 9.417 -4.363 1.00 90.62 172 PHE A O 1
ATOM 1283 N N . ARG A 1 173 ? -10.812 10.771 -5.367 1.00 89.44 173 ARG A N 1
ATOM 1284 C CA . ARG A 1 173 ? -10.341 11.468 -4.153 1.00 89.44 173 ARG A CA 1
ATOM 1285 C C . ARG A 1 173 ? -9.968 10.493 -3.031 1.00 89.44 173 ARG A C 1
ATOM 1287 O O . ARG A 1 173 ? -10.276 10.721 -1.865 1.00 89.44 173 ARG A O 1
ATOM 1294 N N . SER A 1 174 ? -9.359 9.375 -3.410 1.00 86.56 174 SER A N 1
ATOM 1295 C CA . SER A 1 174 ? -9.082 8.255 -2.513 1.00 86.56 174 SER A CA 1
ATOM 1296 C C . SER A 1 174 ? -7.573 8.109 -2.321 1.00 86.56 174 SER A C 1
ATOM 1298 O O . SER A 1 174 ? -6.859 7.960 -3.312 1.00 86.56 174 SER A O 1
ATOM 1300 N N . PRO A 1 175 ? -7.047 8.149 -1.084 1.00 89.12 175 PRO A N 1
ATOM 1301 C CA . PRO A 1 175 ? -5.626 7.935 -0.846 1.00 89.12 175 PRO A CA 1
ATOM 1302 C C . PRO A 1 175 ? -5.154 6.565 -1.350 1.00 89.12 175 PRO A C 1
ATOM 1304 O O . PRO A 1 175 ? -5.843 5.552 -1.215 1.00 89.12 175 PRO A O 1
ATOM 1307 N N . VAL A 1 176 ? -3.933 6.551 -1.884 1.00 90.94 176 VAL A N 1
ATOM 1308 C CA . VAL A 1 176 ? -3.222 5.344 -2.312 1.00 90.94 176 VAL A CA 1
ATOM 1309 C C . VAL A 1 176 ? -1.943 5.224 -1.496 1.00 90.94 176 VAL A C 1
ATOM 1311 O O . VAL A 1 176 ? -1.122 6.141 -1.486 1.00 90.94 176 VAL A O 1
ATOM 1314 N N . LEU A 1 177 ? -1.761 4.087 -0.832 1.00 92.56 177 LEU A N 1
ATOM 1315 C CA . LEU A 1 177 ? -0.594 3.800 -0.013 1.00 92.56 177 LEU A CA 1
ATOM 1316 C C . LEU A 1 177 ? 0.153 2.588 -0.562 1.00 92.56 177 LEU A C 1
ATOM 1318 O O . LEU A 1 177 ? -0.344 1.465 -0.544 1.00 92.56 177 LEU A O 1
ATOM 1322 N N . CYS A 1 178 ? 1.367 2.833 -1.042 1.00 93.06 178 CYS A N 1
ATOM 1323 C CA . CYS A 1 178 ? 2.244 1.800 -1.578 1.00 93.06 178 CYS A CA 1
ATOM 1324 C C . CYS A 1 178 ? 3.357 1.502 -0.581 1.00 93.06 178 CYS A C 1
ATOM 1326 O O . CYS A 1 178 ? 4.133 2.392 -0.227 1.00 93.06 178 CYS A O 1
ATOM 1328 N N . ILE A 1 179 ? 3.467 0.247 -0.163 1.00 89.88 179 ILE A N 1
ATOM 1329 C CA . ILE A 1 179 ? 4.585 -0.215 0.653 1.00 89.88 179 ILE A CA 1
ATOM 1330 C C . ILE A 1 179 ? 5.722 -0.582 -0.278 1.00 89.88 179 ILE A C 1
ATOM 1332 O O . ILE A 1 179 ? 5.557 -1.415 -1.163 1.00 89.88 179 ILE A O 1
ATOM 1336 N N . ASN A 1 180 ? 6.886 0.015 -0.063 1.00 89.50 180 ASN A N 1
ATOM 1337 C CA . ASN A 1 180 ? 8.089 -0.327 -0.800 1.00 89.50 180 ASN A CA 1
ATOM 1338 C C . ASN A 1 180 ? 9.143 -0.844 0.173 1.00 89.50 180 ASN A C 1
ATOM 1340 O O . ASN A 1 180 ? 9.419 -0.199 1.185 1.00 89.50 180 ASN A O 1
ATOM 1344 N N . GLN A 1 181 ? 9.713 -2.003 -0.134 1.00 82.50 181 GLN A N 1
ATOM 1345 C CA . GLN A 1 181 ? 10.825 -2.532 0.639 1.00 82.50 181 GLN A CA 1
ATOM 1346 C C . GLN A 1 181 ? 12.097 -1.734 0.337 1.00 82.50 181 GLN A C 1
ATOM 1348 O O . GLN A 1 181 ? 12.253 -1.123 -0.724 1.00 82.50 181 GLN A O 1
ATOM 1353 N N . VAL A 1 182 ? 13.004 -1.730 1.303 1.00 75.88 182 VAL A N 1
ATOM 1354 C CA . VAL A 1 182 ? 14.286 -1.041 1.218 1.00 75.88 182 VAL A CA 1
ATOM 1355 C C . VAL A 1 182 ? 15.373 -2.096 1.077 1.00 75.88 182 VAL A C 1
ATOM 1357 O O . VAL A 1 182 ? 15.349 -3.105 1.780 1.00 75.88 182 VAL A O 1
ATOM 1360 N N . THR A 1 183 ? 16.304 -1.867 0.160 1.00 64.88 183 THR A N 1
ATOM 1361 C CA . THR A 1 183 ? 17.508 -2.678 -0.028 1.00 64.88 183 THR A CA 1
ATOM 1362 C C . THR A 1 183 ? 18.711 -1.940 0.549 1.00 64.88 183 THR A C 1
ATOM 1364 O O . THR A 1 183 ? 18.789 -0.711 0.454 1.00 64.88 183 THR A O 1
ATOM 1367 N N . GLU A 1 184 ? 19.649 -2.673 1.149 1.00 56.50 184 GLU A N 1
ATOM 1368 C CA . GLU A 1 184 ? 20.944 -2.102 1.525 1.00 56.50 184 GLU A CA 1
ATOM 1369 C C . GLU A 1 184 ? 21.701 -1.728 0.246 1.00 56.50 184 GLU A C 1
ATOM 1371 O O . GLU A 1 184 ? 21.827 -2.537 -0.676 1.00 56.50 184 GLU A O 1
ATOM 1376 N N . ALA A 1 185 ? 22.144 -0.476 0.154 1.00 51.22 185 ALA A N 1
ATOM 1377 C CA . ALA A 1 185 ? 22.970 -0.036 -0.958 1.00 51.22 185 ALA A CA 1
ATOM 1378 C C . ALA A 1 185 ? 24.380 -0.619 -0.778 1.00 51.22 185 ALA A C 1
ATOM 1380 O O . ALA A 1 185 ? 25.084 -0.277 0.170 1.00 51.22 185 ALA A O 1
ATOM 1381 N N . VAL A 1 186 ? 24.787 -1.512 -1.681 1.00 39.47 186 VAL A N 1
ATOM 1382 C CA . VAL A 1 186 ? 26.196 -1.881 -1.859 1.00 39.47 186 VAL A CA 1
ATOM 1383 C C . VAL A 1 186 ? 26.857 -0.736 -2.626 1.00 39.47 186 VAL A C 1
ATOM 1385 O O . VAL A 1 186 ? 26.643 -0.584 -3.827 1.00 39.47 186 VAL A O 1
ATOM 1388 N N . ASP A 1 187 ? 27.564 0.131 -1.899 1.00 39.94 187 ASP A N 1
ATOM 1389 C CA . ASP A 1 187 ? 28.234 1.314 -2.442 1.00 39.94 187 ASP A CA 1
ATOM 1390 C C . ASP A 1 187 ? 29.238 0.927 -3.541 1.00 39.94 187 ASP A C 1
ATOM 1392 O O . ASP A 1 187 ? 30.148 0.129 -3.321 1.00 39.94 187 ASP A O 1
ATOM 1396 N N . ALA A 1 188 ? 29.116 1.564 -4.705 1.00 36.38 188 ALA A N 1
ATOM 1397 C CA . ALA A 1 188 ? 30.176 1.645 -5.703 1.00 36.38 188 ALA A CA 1
ATOM 1398 C C . ALA A 1 188 ? 30.283 3.078 -6.244 1.00 36.38 188 ALA A C 1
ATOM 1400 O O . ALA A 1 188 ? 30.130 3.286 -7.439 1.00 36.38 188 ALA A O 1
ATOM 1401 N N . HIS A 1 189 ? 30.488 4.066 -5.365 1.00 33.97 189 HIS A N 1
ATOM 1402 C CA . HIS A 1 189 ? 31.432 5.173 -5.589 1.00 33.97 189 HIS A CA 1
ATOM 1403 C C . HIS A 1 189 ? 31.503 6.081 -4.354 1.00 33.97 189 HIS A C 1
ATOM 1405 O O . HIS A 1 189 ? 30.487 6.589 -3.882 1.00 33.97 189 HIS A O 1
ATOM 1411 N N . GLU A 1 190 ? 32.716 6.313 -3.858 1.00 44.06 190 GLU A N 1
ATOM 1412 C CA . GLU A 1 190 ? 33.008 7.375 -2.904 1.00 44.06 190 GLU A CA 1
ATOM 1413 C C . GLU A 1 190 ? 32.823 8.744 -3.574 1.00 44.06 190 GLU A C 1
ATOM 1415 O O . GLU A 1 190 ? 33.509 9.065 -4.540 1.00 44.06 190 GLU A O 1
ATOM 1420 N N . ALA A 1 191 ? 31.929 9.576 -3.038 1.00 34.00 191 ALA A N 1
ATOM 1421 C CA . ALA A 1 191 ? 31.985 11.021 -3.233 1.00 34.00 191 ALA A CA 1
ATOM 1422 C C . ALA A 1 191 ? 31.336 11.746 -2.042 1.00 34.00 191 ALA A C 1
ATOM 1424 O O . ALA A 1 191 ? 30.120 11.847 -1.934 1.00 34.00 191 ALA A O 1
ATOM 1425 N N . ALA A 1 192 ? 32.210 12.256 -1.172 1.00 34.41 192 ALA A N 1
ATOM 1426 C CA . ALA A 1 192 ? 32.036 13.425 -0.312 1.00 34.41 192 ALA A CA 1
ATOM 1427 C C . ALA A 1 192 ? 30.855 13.464 0.688 1.00 34.41 192 ALA A C 1
ATOM 1429 O O . ALA A 1 192 ? 29.771 13.950 0.391 1.00 34.41 192 ALA A O 1
ATOM 1430 N N . GLY A 1 193 ? 31.181 13.157 1.950 1.00 34.22 193 GLY A N 1
ATOM 1431 C CA . GLY A 1 193 ? 30.751 13.967 3.097 1.00 34.22 193 GLY A CA 1
ATOM 1432 C C . GLY A 1 193 ? 29.353 13.707 3.674 1.00 34.22 193 GLY A C 1
ATOM 1433 O O . GLY A 1 193 ? 28.340 13.928 3.030 1.00 34.22 193 GLY A O 1
ATOM 1434 N N . ALA A 1 194 ? 29.335 13.379 4.971 1.00 34.22 194 ALA A N 1
ATOM 1435 C CA . ALA A 1 194 ? 28.174 13.281 5.865 1.00 34.22 194 ALA A CA 1
ATOM 1436 C C . ALA A 1 194 ? 27.330 11.994 5.776 1.00 34.22 194 ALA A C 1
ATOM 1438 O O . ALA A 1 194 ? 26.231 12.003 5.241 1.00 34.22 194 ALA A O 1
ATOM 1439 N N . GLY A 1 195 ? 27.823 10.918 6.411 1.00 36.53 195 GLY A N 1
ATOM 1440 C CA . GLY A 1 195 ? 27.042 9.935 7.193 1.00 36.53 195 GLY A CA 1
ATOM 1441 C C . GLY A 1 195 ? 25.638 9.544 6.708 1.00 36.53 195 GLY A C 1
ATOM 1442 O O . GLY A 1 195 ? 24.734 9.416 7.533 1.00 36.53 195 GLY A O 1
ATOM 1443 N N . GLY A 1 196 ? 25.445 9.391 5.397 1.00 41.47 196 GLY A N 1
ATOM 1444 C CA . GLY A 1 196 ? 24.155 9.108 4.782 1.00 41.47 196 GLY A CA 1
ATOM 1445 C C . GLY A 1 196 ? 23.759 7.651 4.983 1.00 41.47 196 GLY A C 1
ATOM 1446 O O . GLY A 1 196 ? 24.517 6.735 4.679 1.00 41.47 196 GLY A O 1
ATOM 1447 N N . GLU A 1 197 ? 22.563 7.444 5.516 1.00 52.44 197 GLU A N 1
ATOM 1448 C CA . GLU A 1 197 ? 21.942 6.141 5.740 1.00 52.44 197 GLU A CA 1
ATOM 1449 C C . GLU A 1 197 ? 21.909 5.335 4.419 1.00 52.44 197 GLU A C 1
ATOM 1451 O O . GLU A 1 197 ? 21.221 5.722 3.475 1.00 52.44 197 GLU A O 1
ATOM 1456 N N . ARG A 1 198 ? 22.678 4.230 4.346 1.00 60.56 198 ARG A N 1
ATOM 1457 C CA . ARG A 1 198 ? 22.924 3.336 3.180 1.00 60.56 198 ARG A CA 1
ATOM 1458 C C . ARG A 1 198 ? 21.696 2.542 2.706 1.00 60.56 198 ARG A C 1
ATOM 1460 O O . ARG A 1 198 ? 21.745 1.332 2.484 1.00 60.56 198 ARG A O 1
ATOM 1467 N N . THR A 1 199 ? 20.554 3.198 2.587 1.00 67.06 199 THR A N 1
ATOM 1468 C CA . THR A 1 199 ? 19.278 2.549 2.292 1.00 67.06 199 THR A CA 1
ATOM 1469 C C . THR A 1 199 ? 18.667 3.124 1.025 1.00 67.06 199 THR A C 1
ATOM 1471 O O . THR A 1 199 ? 18.438 4.327 0.920 1.00 67.06 199 THR A O 1
ATOM 1474 N N . SER A 1 200 ? 18.396 2.263 0.042 1.00 75.44 200 SER A N 1
ATOM 1475 C CA . SER A 1 200 ? 17.757 2.659 -1.214 1.00 75.44 200 SER A CA 1
ATOM 1476 C C . SER A 1 200 ? 16.398 1.962 -1.375 1.00 75.44 200 SER A C 1
ATOM 1478 O O . SER A 1 200 ? 16.246 0.789 -1.021 1.00 75.44 200 SER A O 1
ATOM 1480 N N . PRO A 1 201 ? 15.359 2.660 -1.871 1.00 82.50 201 PRO A N 1
ATOM 1481 C CA . PRO A 1 201 ? 14.074 2.028 -2.150 1.00 82.50 201 PRO A CA 1
ATOM 1482 C C . PRO A 1 201 ? 14.215 1.029 -3.307 1.00 82.50 201 PRO A C 1
ATOM 1484 O O . PRO A 1 201 ? 14.768 1.375 -4.351 1.00 82.50 201 PRO A O 1
ATOM 1487 N N . ALA A 1 202 ? 13.623 -0.165 -3.188 1.00 84.25 202 ALA A N 1
ATOM 1488 C CA . ALA A 1 202 ? 13.825 -1.277 -4.132 1.00 84.25 202 ALA A CA 1
ATOM 1489 C C . ALA A 1 202 ? 13.394 -0.993 -5.590 1.00 84.25 202 ALA A C 1
ATOM 1491 O O . ALA A 1 202 ? 13.778 -1.697 -6.524 1.00 84.25 202 ALA A O 1
ATOM 1492 N N . LEU A 1 203 ? 12.572 0.036 -5.804 1.00 87.38 203 LEU A N 1
ATOM 1493 C CA . LEU A 1 203 ? 12.081 0.438 -7.128 1.00 87.38 203 LEU A CA 1
ATOM 1494 C C . LEU A 1 203 ? 12.841 1.629 -7.740 1.00 87.38 203 LEU A C 1
ATOM 1496 O O . LEU A 1 203 ? 12.529 2.051 -8.854 1.00 87.38 203 LEU A O 1
ATOM 1500 N N . GLY A 1 204 ? 13.839 2.165 -7.032 1.00 87.75 204 GLY A N 1
ATOM 1501 C CA . GLY A 1 204 ? 14.740 3.198 -7.536 1.00 87.75 204 GLY A CA 1
ATOM 1502 C C . GLY A 1 204 ? 14.078 4.542 -7.867 1.00 87.75 204 GLY A C 1
ATOM 1503 O O . GLY A 1 204 ? 12.994 4.892 -7.377 1.00 87.75 204 GLY A O 1
ATOM 1504 N N . ILE A 1 205 ? 14.773 5.328 -8.696 1.00 86.50 205 ILE A N 1
ATOM 1505 C CA . ILE A 1 205 ? 14.392 6.708 -9.024 1.00 86.50 205 ILE A CA 1
ATOM 1506 C C . ILE A 1 205 ? 13.125 6.791 -9.882 1.00 86.50 205 ILE A C 1
ATOM 1508 O O . ILE A 1 205 ? 12.295 7.661 -9.635 1.00 86.50 205 ILE A O 1
ATOM 1512 N N . THR A 1 206 ? 12.929 5.858 -10.823 1.00 91.00 206 THR A N 1
ATOM 1513 C CA . THR A 1 206 ? 11.757 5.832 -11.717 1.00 91.00 206 THR A CA 1
ATOM 1514 C C . THR A 1 206 ? 10.449 5.762 -10.944 1.00 91.00 206 THR A C 1
ATOM 1516 O O . THR A 1 206 ? 9.468 6.389 -11.327 1.00 91.00 206 THR A O 1
ATOM 1519 N N . TRP A 1 207 ? 10.414 5.002 -9.851 1.00 91.94 207 TRP A N 1
ATOM 1520 C CA . TRP A 1 207 ? 9.258 4.978 -8.963 1.00 91.94 207 TRP A CA 1
ATOM 1521 C C . TRP A 1 207 ? 9.206 6.218 -8.070 1.00 91.94 207 TRP A C 1
ATOM 1523 O O . TRP A 1 207 ? 8.162 6.850 -7.931 1.00 91.94 207 TRP A O 1
ATOM 1533 N N . SER A 1 208 ? 10.348 6.599 -7.493 1.00 88.88 208 SER A N 1
ATOM 1534 C CA . SER A 1 208 ? 10.435 7.712 -6.543 1.00 88.88 208 SER A CA 1
ATOM 1535 C C . SER A 1 208 ? 9.950 9.048 -7.111 1.00 88.88 208 SER A C 1
ATOM 1537 O O . SER A 1 208 ? 9.372 9.833 -6.363 1.00 88.88 208 SER A O 1
ATOM 1539 N N . SER A 1 209 ? 10.153 9.304 -8.406 1.00 88.38 209 SER A N 1
ATOM 1540 C CA . SER A 1 209 ? 9.732 10.542 -9.077 1.00 88.38 209 SER A CA 1
ATOM 1541 C C . SER A 1 209 ? 8.223 10.642 -9.331 1.00 88.38 209 SER A C 1
ATOM 1543 O O . SER A 1 209 ? 7.736 11.712 -9.687 1.00 88.38 209 SER A O 1
ATOM 1545 N N . GLN A 1 210 ? 7.472 9.555 -9.141 1.00 91.75 210 GLN A N 1
ATOM 1546 C CA . GLN A 1 210 ? 6.027 9.508 -9.392 1.00 91.75 210 GLN A CA 1
ATOM 1547 C C . GLN A 1 210 ? 5.186 9.730 -8.126 1.00 91.75 210 GLN A C 1
ATOM 1549 O O . GLN A 1 210 ? 3.968 9.887 -8.210 1.00 91.75 210 GLN A O 1
ATOM 1554 N N . LEU A 1 211 ? 5.819 9.729 -6.950 1.00 88.75 211 LEU A N 1
ATOM 1555 C CA . LEU A 1 211 ? 5.139 9.779 -5.659 1.00 88.75 211 LEU A CA 1
ATOM 1556 C C . LEU A 1 211 ? 4.920 11.214 -5.183 1.00 88.75 211 LEU A C 1
ATOM 1558 O O . LEU A 1 211 ? 5.801 12.059 -5.296 1.00 88.75 211 LEU A O 1
ATOM 1562 N N . LEU A 1 212 ? 3.765 11.468 -4.565 1.00 89.44 212 LEU A N 1
ATOM 1563 C CA . LEU A 1 212 ? 3.467 12.754 -3.924 1.00 89.44 212 LEU A CA 1
ATOM 1564 C C . LEU A 1 212 ? 4.218 12.930 -2.595 1.00 89.44 212 LEU A C 1
ATOM 1566 O O . LEU A 1 212 ? 4.656 14.028 -2.255 1.00 89.44 212 LEU A O 1
ATOM 1570 N N . MET A 1 213 ? 4.335 11.840 -1.839 1.00 88.31 213 MET A N 1
ATOM 1571 C CA . MET A 1 213 ? 4.923 11.800 -0.507 1.00 88.31 213 MET A CA 1
ATOM 1572 C C . MET A 1 213 ? 5.699 10.494 -0.329 1.00 88.31 213 MET A C 1
ATOM 1574 O O . MET A 1 213 ? 5.257 9.438 -0.784 1.00 88.31 213 MET A O 1
ATOM 1578 N N . ARG A 1 214 ? 6.838 10.553 0.364 1.00 89.50 214 ARG A N 1
ATOM 1579 C CA . ARG A 1 214 ? 7.621 9.385 0.778 1.00 89.50 214 ARG A CA 1
ATOM 1580 C C . ARG A 1 214 ? 7.908 9.458 2.272 1.00 89.50 214 ARG A C 1
ATOM 1582 O O . ARG A 1 214 ? 8.453 10.449 2.761 1.00 89.50 214 ARG A O 1
ATOM 1589 N N . LEU A 1 215 ? 7.564 8.381 2.968 1.00 88.56 215 LEU A N 1
ATOM 1590 C CA . LEU A 1 215 ? 7.843 8.185 4.383 1.00 88.56 215 LEU A CA 1
ATOM 1591 C C . LEU A 1 215 ? 8.844 7.039 4.533 1.00 88.56 215 LEU A C 1
ATOM 1593 O O . LEU A 1 215 ? 8.643 5.970 3.960 1.00 88.56 215 LEU A O 1
ATOM 1597 N N . LEU A 1 216 ? 9.900 7.260 5.309 1.00 87.19 216 LEU A N 1
ATOM 1598 C CA . LEU A 1 216 ? 10.861 6.232 5.690 1.00 87.19 216 LEU A CA 1
ATOM 1599 C C . LEU A 1 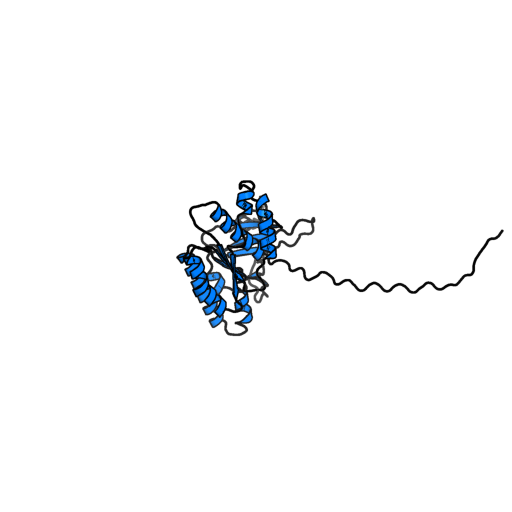216 ? 10.562 5.767 7.113 1.00 87.19 216 LEU A C 1
ATOM 1601 O O . LEU A 1 216 ? 10.385 6.583 8.019 1.00 87.19 216 LEU A O 1
ATOM 1605 N N . MET A 1 217 ? 10.512 4.453 7.297 1.00 85.31 217 MET A N 1
ATOM 1606 C CA . MET A 1 217 ? 10.386 3.819 8.602 1.00 85.31 217 MET A CA 1
ATOM 1607 C C . MET A 1 217 ? 11.679 3.104 8.937 1.00 85.31 217 MET A C 1
ATOM 1609 O O . MET A 1 217 ? 12.086 2.217 8.192 1.00 85.31 217 MET A O 1
ATOM 1613 N N . ASP A 1 218 ? 12.253 3.426 10.088 1.00 80.75 218 ASP A N 1
ATOM 1614 C CA . ASP A 1 218 ? 13.464 2.778 10.578 1.00 80.75 218 ASP A CA 1
ATOM 1615 C C . ASP A 1 218 ? 13.267 2.230 12.002 1.00 80.75 218 ASP A C 1
ATOM 1617 O O . ASP A 1 218 ? 12.499 2.776 12.804 1.00 80.75 218 ASP A O 1
ATOM 1621 N N . ARG A 1 219 ? 13.930 1.113 12.311 1.00 79.38 219 ARG A N 1
ATOM 1622 C CA . ARG A 1 219 ? 14.020 0.555 13.664 1.00 79.38 219 ARG A CA 1
ATOM 1623 C C . ARG A 1 219 ? 15.306 1.069 14.289 1.00 79.38 219 ARG A C 1
ATOM 1625 O O . ARG A 1 219 ? 16.387 0.685 13.853 1.00 79.38 219 ARG A O 1
ATOM 1632 N N . ARG A 1 220 ? 15.195 1.839 15.375 1.00 69.50 220 ARG A N 1
ATOM 1633 C CA . ARG A 1 220 ? 16.387 2.194 16.141 1.00 69.50 220 ARG A CA 1
ATOM 1634 C C . ARG A 1 220 ? 16.991 0.917 16.706 1.00 69.50 220 ARG A C 1
ATOM 1636 O O . ARG A 1 220 ? 16.287 0.103 17.312 1.00 69.50 220 ARG A O 1
ATOM 1643 N N . ARG A 1 221 ? 18.290 0.734 16.473 1.00 61.00 221 ARG A N 1
ATOM 1644 C CA . ARG A 1 221 ? 19.056 -0.311 17.149 1.00 61.00 221 ARG A CA 1
ATOM 1645 C C . ARG A 1 221 ? 19.008 -0.004 18.651 1.00 61.00 221 ARG A C 1
ATOM 1647 O O . ARG A 1 221 ? 19.121 1.172 19.000 1.00 61.00 221 ARG A O 1
ATOM 1654 N N . PRO A 1 222 ? 18.780 -1.000 19.521 1.00 54.34 222 PRO A N 1
ATOM 1655 C CA . PRO A 1 222 ? 18.892 -0.788 20.954 1.00 54.34 222 PRO A CA 1
ATOM 1656 C C . PRO A 1 222 ? 20.317 -0.309 21.237 1.00 54.34 222 PRO A C 1
ATOM 1658 O O . PRO A 1 222 ? 21.268 -1.053 21.018 1.00 54.34 222 PRO A O 1
ATOM 1661 N N . GLU A 1 223 ? 20.470 0.947 21.644 1.00 53.94 223 GLU A N 1
ATOM 1662 C CA . GLU A 1 223 ? 21.662 1.351 22.383 1.00 53.94 223 GLU A CA 1
ATOM 1663 C C . GLU A 1 223 ? 21.603 0.586 23.713 1.00 53.94 223 GLU A C 1
ATOM 1665 O O . GLU A 1 223 ? 20.506 0.390 24.242 1.00 53.94 223 GLU A O 1
ATOM 1670 N N . GLU A 1 224 ? 22.733 0.063 24.191 1.00 49.69 224 GLU A N 1
ATOM 1671 C CA . GLU A 1 224 ? 22.836 -0.818 25.362 1.00 49.69 224 GLU A CA 1
ATOM 1672 C C . GLU A 1 224 ? 22.360 -0.124 26.657 1.00 49.69 224 GLU A C 1
ATOM 1674 O O . GLU A 1 224 ? 23.155 0.288 27.492 1.00 49.69 224 GLU A O 1
ATOM 1679 N N . ALA A 1 225 ? 21.048 0.035 26.839 1.00 45.81 225 ALA A N 1
ATOM 1680 C CA . ALA A 1 225 ? 20.421 0.457 28.085 1.00 45.81 225 ALA A CA 1
ATOM 1681 C C . ALA A 1 225 ? 18.916 0.119 28.099 1.00 45.81 225 ALA A C 1
ATOM 1683 O O . ALA A 1 225 ? 18.135 0.637 27.303 1.00 45.81 225 ALA A O 1
ATOM 1684 N N . ALA A 1 226 ? 18.537 -0.694 29.094 1.00 55.66 226 ALA A N 1
ATOM 1685 C CA . ALA A 1 226 ? 17.186 -1.061 29.543 1.00 55.66 226 ALA A CA 1
ATOM 1686 C C . ALA A 1 226 ? 16.276 -1.854 28.564 1.00 55.66 226 ALA A C 1
ATOM 1688 O O . ALA A 1 226 ? 16.326 -1.674 27.348 1.00 55.66 226 ALA A O 1
ATOM 1689 N N . PRO A 1 227 ? 15.378 -2.722 29.086 1.00 55.88 227 PRO A N 1
ATOM 1690 C CA . PRO A 1 227 ? 14.380 -3.450 28.300 1.00 55.88 227 PRO A CA 1
ATOM 1691 C C . PRO A 1 227 ? 13.247 -2.509 27.853 1.00 55.88 227 PRO A C 1
ATOM 1693 O O . PRO A 1 227 ? 12.109 -2.605 28.305 1.00 55.88 227 PRO A O 1
ATOM 1696 N N . ALA A 1 228 ? 13.559 -1.555 26.978 1.00 61.47 228 ALA A N 1
ATOM 1697 C CA . ALA A 1 228 ? 12.565 -0.721 26.322 1.00 61.47 228 ALA A CA 1
ATOM 1698 C C . ALA A 1 228 ? 12.046 -1.422 25.051 1.00 61.47 228 ALA A C 1
ATOM 1700 O O . ALA A 1 228 ? 12.819 -2.071 24.339 1.00 61.47 228 ALA A O 1
ATOM 1701 N N . PRO A 1 229 ? 10.746 -1.301 24.718 1.00 62.31 229 PRO A N 1
ATOM 1702 C CA . PRO A 1 229 ? 10.234 -1.802 23.448 1.00 62.31 229 PRO A CA 1
ATOM 1703 C C . PRO A 1 229 ? 10.989 -1.140 22.283 1.00 62.31 229 PRO A C 1
ATOM 1705 O O . PRO A 1 229 ? 11.313 0.048 22.370 1.00 62.31 229 PRO A O 1
ATOM 1708 N N . PRO A 1 230 ? 11.258 -1.867 21.181 1.00 65.00 230 PRO A N 1
ATOM 1709 C CA . PRO A 1 230 ? 12.070 -1.356 20.083 1.00 65.00 230 PRO A CA 1
ATOM 1710 C C . PRO A 1 230 ? 11.438 -0.086 19.509 1.00 65.00 230 PRO A C 1
ATOM 1712 O O . PRO A 1 230 ? 10.378 -0.134 18.873 1.00 65.00 230 PRO A O 1
ATOM 1715 N N . SER A 1 231 ? 12.091 1.050 19.758 1.00 74.38 231 SER A N 1
ATOM 1716 C CA . SER A 1 231 ? 11.640 2.347 19.270 1.00 74.38 231 SER A CA 1
ATOM 1717 C C . SER A 1 231 ? 11.876 2.440 17.764 1.00 74.38 231 SER A C 1
ATOM 1719 O O . SER A 1 231 ? 12.903 2.019 17.227 1.00 74.38 231 SER A O 1
ATOM 1721 N N . ARG A 1 232 ? 10.878 2.943 17.044 1.00 83.88 232 ARG A N 1
ATOM 1722 C CA . ARG A 1 232 ? 10.931 3.118 15.592 1.00 83.88 232 ARG A CA 1
ATOM 1723 C C . ARG A 1 232 ? 10.849 4.595 15.276 1.00 83.88 232 ARG A C 1
ATOM 1725 O O . ARG A 1 232 ? 10.245 5.345 16.031 1.00 83.88 232 ARG A O 1
ATOM 1732 N N . THR A 1 233 ? 11.442 5.010 14.168 1.00 84.69 233 THR A N 1
ATOM 1733 C CA . THR A 1 233 ? 11.351 6.389 13.681 1.00 84.69 233 THR A CA 1
ATOM 1734 C C . THR A 1 233 ? 10.574 6.402 12.372 1.00 84.69 233 THR A C 1
ATOM 1736 O O . THR A 1 233 ? 10.790 5.548 11.513 1.00 84.69 233 THR A O 1
ATOM 1739 N N . LEU A 1 234 ? 9.662 7.358 12.220 1.00 85.88 234 LEU A N 1
ATOM 1740 C CA . LEU A 1 234 ? 9.011 7.696 10.959 1.00 85.88 234 LEU A CA 1
ATOM 1741 C C . LEU A 1 234 ? 9.569 9.039 10.495 1.00 85.88 234 LEU A C 1
ATOM 1743 O O . LEU A 1 234 ? 9.579 9.995 11.268 1.00 85.88 234 LEU A O 1
ATOM 1747 N N . ARG A 1 235 ? 10.041 9.120 9.252 1.00 85.38 235 ARG A N 1
ATOM 1748 C CA . ARG A 1 235 ? 10.605 10.346 8.674 1.00 85.38 235 ARG A CA 1
ATOM 1749 C C . ARG A 1 235 ? 9.925 10.681 7.359 1.00 85.38 235 ARG A C 1
ATOM 1751 O O . ARG A 1 235 ? 9.790 9.819 6.494 1.00 85.38 235 ARG A O 1
ATOM 1758 N N . LEU A 1 236 ? 9.549 11.940 7.187 1.00 85.06 236 LEU A N 1
ATOM 1759 C CA . LEU A 1 236 ? 9.141 12.486 5.903 1.00 85.06 236 LEU A CA 1
ATOM 1760 C C . LEU A 1 236 ? 10.394 12.804 5.088 1.00 85.06 236 LEU A C 1
ATOM 1762 O O . LEU A 1 236 ? 11.076 13.793 5.350 1.00 85.06 236 LEU A O 1
ATOM 1766 N N . VAL A 1 237 ? 10.704 11.934 4.124 1.00 86.56 237 VAL A N 1
ATOM 1767 C CA . VAL A 1 237 ? 11.901 12.070 3.273 1.00 86.56 237 VAL A CA 1
ATOM 1768 C C . VAL A 1 237 ? 11.615 12.843 1.990 1.00 86.56 237 VAL A C 1
ATOM 1770 O O . VAL A 1 237 ? 12.531 13.362 1.363 1.00 86.56 237 VAL A O 1
ATOM 1773 N N . PHE A 1 238 ? 10.347 12.932 1.585 1.00 85.25 238 PHE A N 1
ATOM 1774 C CA . PHE A 1 238 ? 9.932 13.749 0.451 1.00 85.25 238 PHE A CA 1
ATOM 1775 C C . PHE A 1 238 ? 8.457 14.113 0.552 1.00 85.25 238 PHE A C 1
ATOM 1777 O O . PHE A 1 238 ? 7.611 13.225 0.613 1.00 85.25 238 PHE A O 1
ATOM 1784 N N . ALA A 1 239 ? 8.162 15.404 0.503 1.00 87.75 239 ALA A N 1
ATOM 1785 C CA . ALA A 1 239 ? 6.876 15.958 0.104 1.00 87.75 239 ALA A CA 1
ATOM 1786 C C . ALA A 1 239 ? 7.116 17.441 -0.212 1.00 87.75 239 ALA A C 1
ATOM 1788 O O . ALA A 1 239 ? 7.447 18.192 0.699 1.00 87.75 239 ALA A O 1
ATOM 1789 N N . PRO A 1 240 ? 6.966 17.893 -1.468 1.00 85.12 240 PRO A N 1
ATOM 1790 C CA . PRO A 1 240 ? 7.334 19.262 -1.852 1.00 85.12 240 PRO A CA 1
ATOM 1791 C C . PRO A 1 240 ? 6.477 20.346 -1.178 1.00 85.12 240 PRO A C 1
ATOM 1793 O O . PRO A 1 240 ? 6.842 21.512 -1.178 1.00 85.12 240 PRO A O 1
ATOM 1796 N N . HIS A 1 241 ? 5.333 19.960 -0.615 1.00 84.88 241 HIS A N 1
ATOM 1797 C CA . HIS A 1 241 ? 4.349 20.839 0.011 1.00 84.88 241 HIS A CA 1
ATOM 1798 C C . HIS A 1 241 ? 4.421 20.829 1.547 1.00 84.88 241 HIS A C 1
ATOM 1800 O O . HIS A 1 241 ? 3.592 21.466 2.191 1.00 84.88 241 HIS A O 1
ATOM 1806 N N . LEU A 1 242 ? 5.361 20.088 2.148 1.00 83.88 242 LEU A N 1
ATOM 1807 C CA . LEU A 1 242 ? 5.475 19.948 3.600 1.00 83.88 242 LEU A CA 1
ATOM 1808 C C . LEU A 1 242 ? 6.921 20.155 4.062 1.00 83.88 242 LEU A C 1
ATOM 1810 O O . LEU A 1 242 ? 7.851 19.738 3.369 1.00 83.88 242 LEU A O 1
ATOM 1814 N N . PRO A 1 243 ? 7.128 20.748 5.250 1.00 87.19 243 PRO A N 1
ATOM 1815 C CA . PRO A 1 243 ? 8.452 20.815 5.845 1.00 87.19 243 PRO A CA 1
ATOM 1816 C C . PRO A 1 243 ? 8.951 19.406 6.204 1.00 87.19 243 PRO A C 1
ATOM 1818 O O . PRO A 1 243 ? 8.140 18.525 6.510 1.00 87.19 243 PRO A O 1
ATOM 1821 N N . PRO A 1 244 ? 10.273 19.172 6.228 1.00 83.81 244 PRO A N 1
ATOM 1822 C CA . PRO A 1 244 ? 10.813 17.909 6.705 1.00 83.81 244 PRO A CA 1
ATOM 1823 C C . PRO A 1 244 ? 10.397 17.644 8.150 1.00 83.81 244 PRO A C 1
ATOM 1825 O O . PRO A 1 244 ? 10.418 18.533 9.002 1.00 83.81 244 PRO A O 1
ATOM 1828 N N . TRP A 1 245 ? 10.044 16.397 8.435 1.00 85.56 245 TRP A N 1
ATOM 1829 C CA . TRP A 1 245 ? 9.459 16.028 9.718 1.00 85.56 245 TRP A CA 1
ATOM 1830 C C . TRP A 1 245 ? 9.866 14.619 10.131 1.00 85.56 245 TRP A C 1
ATOM 1832 O O . TRP A 1 245 ? 10.099 13.753 9.283 1.00 85.56 245 TRP A O 1
ATOM 1842 N N . SER A 1 246 ? 9.953 14.383 11.436 1.00 86.31 246 SER A N 1
ATOM 1843 C CA . SER A 1 246 ? 10.166 13.052 11.994 1.00 86.31 246 SER A CA 1
ATOM 1844 C C . SER A 1 246 ? 9.507 12.882 13.358 1.00 86.31 246 SER A C 1
ATOM 1846 O O . SER A 1 246 ? 9.370 13.848 14.107 1.00 86.31 246 SER A O 1
ATOM 1848 N N . CYS A 1 247 ? 9.147 11.645 13.695 1.00 83.81 247 CYS A N 1
ATOM 1849 C CA . CYS A 1 247 ? 8.701 11.266 15.032 1.00 83.81 247 CYS A CA 1
ATOM 1850 C C . CYS A 1 247 ? 9.150 9.848 15.389 1.00 83.81 247 CYS A C 1
ATOM 1852 O O . CYS A 1 247 ? 9.426 9.024 14.509 1.00 83.81 247 CYS A O 1
ATOM 1854 N N . CYS A 1 248 ? 9.187 9.544 16.685 1.00 87.56 248 CYS A N 1
ATOM 1855 C CA . CYS A 1 248 ? 9.302 8.172 17.157 1.00 87.56 248 CYS A CA 1
ATOM 1856 C C . CYS A 1 248 ? 7.916 7.547 17.339 1.00 87.56 248 CYS A C 1
ATOM 1858 O O . CYS A 1 248 ? 6.938 8.221 17.664 1.00 87.56 248 CYS A O 1
ATOM 1860 N N . TYR A 1 249 ? 7.837 6.235 17.154 1.00 82.56 249 TYR A N 1
ATOM 1861 C CA . TYR A 1 249 ? 6.630 5.460 17.385 1.00 82.56 249 TYR A CA 1
ATOM 1862 C C . TYR A 1 249 ? 6.951 4.064 17.918 1.00 82.56 249 TYR A C 1
ATOM 1864 O O . TYR A 1 249 ? 8.049 3.527 17.742 1.00 82.56 249 TYR A O 1
ATOM 1872 N N . THR A 1 250 ? 5.954 3.455 18.547 1.00 83.62 250 THR A N 1
ATOM 1873 C CA . THR A 1 250 ? 5.972 2.067 19.006 1.00 83.62 250 THR A CA 1
ATOM 1874 C C . THR A 1 250 ? 4.873 1.269 18.309 1.00 83.62 250 THR A C 1
ATOM 1876 O O . THR A 1 250 ? 3.895 1.818 17.792 1.00 83.62 250 THR A O 1
ATOM 1879 N N . VAL A 1 251 ? 5.055 -0.051 18.253 1.00 83.44 251 VAL A N 1
ATOM 1880 C CA . VAL A 1 251 ? 4.067 -0.989 17.705 1.00 83.44 251 VAL A CA 1
ATOM 1881 C C . VAL A 1 251 ? 3.648 -1.919 18.831 1.00 83.44 251 VAL A C 1
ATOM 1883 O O . VAL A 1 251 ? 4.467 -2.690 19.324 1.00 83.44 251 VAL A O 1
ATOM 1886 N N . THR A 1 252 ? 2.384 -1.844 19.232 1.00 84.81 252 THR A N 1
ATOM 1887 C CA . THR A 1 252 ? 1.798 -2.646 20.316 1.00 84.81 252 THR A CA 1
ATOM 1888 C C . THR A 1 252 ? 0.644 -3.498 19.785 1.00 84.81 252 THR A C 1
ATOM 1890 O O . THR A 1 252 ? 0.310 -3.455 18.598 1.00 84.81 252 THR A O 1
ATOM 1893 N N . THR A 1 253 ? 0.000 -4.296 20.635 1.00 82.56 253 THR A N 1
ATOM 1894 C CA . THR A 1 253 ? -1.232 -5.030 20.286 1.00 82.56 253 THR A CA 1
ATOM 1895 C C . THR A 1 253 ? -2.362 -4.095 19.839 1.00 82.56 253 THR A C 1
ATOM 1897 O O . THR A 1 253 ? -3.118 -4.445 18.938 1.00 82.56 253 THR A O 1
ATOM 1900 N N . GLU A 1 254 ? -2.407 -2.877 20.378 1.00 81.12 254 GLU A N 1
ATOM 1901 C CA . GLU A 1 254 ? -3.397 -1.840 20.061 1.00 81.12 254 GLU A CA 1
ATOM 1902 C C . GLU A 1 254 ? -3.184 -1.184 18.691 1.00 81.12 254 GLU A C 1
ATOM 1904 O O . GLU A 1 254 ? -4.138 -0.713 18.066 1.00 81.12 254 GLU A O 1
ATOM 1909 N N . GLY A 1 255 ? -1.947 -1.178 18.190 1.00 80.00 255 GLY A N 1
ATOM 1910 C CA . GLY A 1 255 ? -1.606 -0.575 16.904 1.00 80.00 255 GLY A CA 1
ATOM 1911 C C . GLY A 1 255 ? -0.288 0.172 16.922 1.00 80.00 255 GLY A C 1
ATOM 1912 O O . GLY A 1 255 ? 0.630 -0.175 17.663 1.00 80.00 255 GLY A O 1
ATOM 1913 N N . VAL A 1 256 ? -0.185 1.165 16.041 1.00 82.25 256 VAL A N 1
ATOM 1914 C CA . VAL A 1 256 ? 0.948 2.092 16.004 1.00 82.25 256 VAL A CA 1
ATOM 1915 C C . VAL A 1 256 ? 0.612 3.333 16.821 1.00 82.25 256 VAL A C 1
ATOM 1917 O O . VAL A 1 256 ? -0.407 3.977 16.571 1.00 82.25 256 VAL A O 1
ATOM 1920 N N . ARG A 1 257 ? 1.478 3.688 17.773 1.00 81.81 257 ARG A N 1
ATOM 1921 C CA . ARG A 1 257 ? 1.341 4.896 18.597 1.00 81.81 257 ARG A CA 1
ATOM 1922 C C . ARG A 1 257 ? 2.604 5.742 18.515 1.00 81.81 257 ARG A C 1
ATOM 1924 O O . ARG A 1 257 ? 3.705 5.212 18.633 1.00 81.81 257 ARG A O 1
ATOM 1931 N N . GLY A 1 258 ? 2.435 7.047 18.317 1.00 82.25 258 GLY A N 1
ATOM 1932 C CA . GLY A 1 258 ? 3.539 8.001 18.408 1.00 82.25 258 GLY A CA 1
ATOM 1933 C C . GLY A 1 258 ? 4.044 8.113 19.846 1.00 82.25 258 GLY A C 1
ATOM 1934 O O . GLY A 1 258 ? 3.260 8.010 20.790 1.00 82.25 258 GLY A O 1
ATOM 1935 N N . THR A 1 259 ? 5.346 8.313 20.014 1.00 82.50 259 THR A N 1
ATOM 1936 C CA . THR A 1 259 ? 5.958 8.600 21.312 1.00 82.50 259 THR A CA 1
ATOM 1937 C C . THR A 1 259 ? 5.807 10.100 21.598 1.00 82.50 259 THR A C 1
ATOM 1939 O O . THR A 1 259 ? 6.326 10.906 20.817 1.00 82.50 259 THR A O 1
ATOM 1942 N N . PRO A 1 260 ? 5.117 10.511 22.678 1.00 78.94 260 PRO A N 1
ATOM 1943 C CA . PRO A 1 260 ? 4.950 11.925 23.012 1.00 78.94 260 PRO A CA 1
ATOM 1944 C C . PRO A 1 260 ? 6.295 12.656 23.125 1.00 78.94 260 PRO A C 1
ATOM 1946 O O . PRO A 1 260 ? 7.269 12.085 23.611 1.00 78.94 260 PRO A O 1
ATOM 1949 N N . GLY A 1 261 ? 6.363 13.902 22.648 1.00 76.81 261 GLY A N 1
ATOM 1950 C CA . GLY A 1 261 ? 7.573 14.736 22.723 1.00 76.81 261 GLY A CA 1
ATOM 1951 C C . GLY A 1 261 ? 8.725 14.326 21.795 1.00 76.81 261 GLY A C 1
ATOM 1952 O O . GLY A 1 261 ? 9.793 14.925 21.854 1.00 76.81 261 GLY A O 1
ATOM 1953 N N . SER A 1 262 ? 8.532 13.323 20.931 1.00 77.44 262 SER A N 1
ATOM 1954 C CA . SER A 1 262 ? 9.560 12.865 19.981 1.00 77.44 262 SER A CA 1
ATOM 1955 C C . SER A 1 262 ? 9.490 13.525 18.599 1.00 77.44 262 SER A C 1
ATOM 1957 O O . SER A 1 262 ? 10.313 13.230 17.729 1.00 77.44 262 SER A O 1
ATOM 1959 N N . GLU A 1 263 ? 8.496 14.385 18.374 1.00 75.88 263 GLU A N 1
ATOM 1960 C CA . GLU A 1 263 ? 8.297 15.078 17.104 1.00 75.88 263 GLU A CA 1
ATOM 1961 C C . GLU A 1 263 ? 9.375 16.146 16.910 1.00 75.88 263 GLU A C 1
ATOM 1963 O O . GLU A 1 263 ? 9.655 16.943 17.803 1.00 75.88 263 GLU A O 1
ATOM 1968 N N . SER A 1 264 ? 10.003 16.165 15.737 1.00 73.69 264 SER A N 1
ATOM 1969 C CA . SER A 1 264 ? 11.032 17.154 15.428 1.00 73.69 264 SER A CA 1
ATOM 1970 C C . SER A 1 264 ? 11.079 17.498 13.943 1.00 73.69 264 SER A C 1
ATOM 1972 O O . SER A 1 264 ? 10.990 16.628 13.070 1.00 73.69 264 SER A O 1
ATOM 1974 N N . CYS A 1 265 ? 11.265 18.790 13.662 1.00 63.41 265 CYS A N 1
ATOM 1975 C CA . CYS A 1 265 ? 11.771 19.263 12.378 1.00 63.41 265 CYS A CA 1
ATOM 1976 C C . CYS A 1 265 ? 13.287 19.044 12.389 1.00 63.41 265 CYS A C 1
ATOM 1978 O O . CYS A 1 265 ? 13.988 19.600 13.231 1.00 63.41 265 CYS A O 1
ATOM 1980 N N . TRP A 1 266 ? 13.808 18.188 11.514 1.00 58.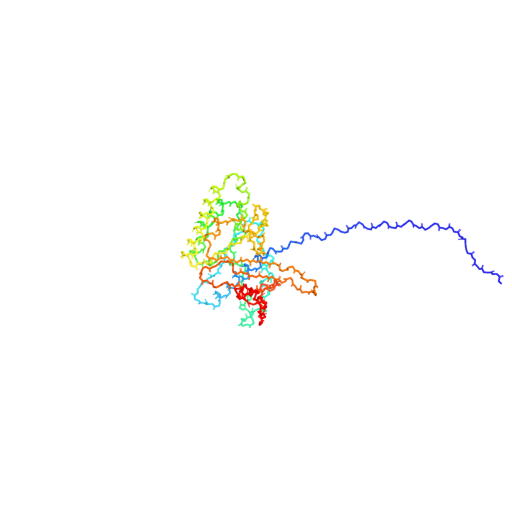09 266 TRP A N 1
ATOM 1981 C CA . TRP A 1 266 ? 15.216 17.781 11.590 1.00 58.09 266 TRP A CA 1
ATOM 1982 C C . TRP A 1 266 ? 16.180 18.742 10.875 1.00 58.09 266 TRP A C 1
ATOM 1984 O O . TRP A 1 266 ? 17.394 18.589 11.002 1.00 58.09 266 TRP A O 1
ATOM 1994 N N . MET A 1 267 ? 15.671 19.789 10.212 1.00 44.44 267 MET A N 1
ATOM 1995 C CA . MET A 1 267 ? 16.512 20.847 9.630 1.00 44.44 267 MET A CA 1
ATOM 1996 C C . MET A 1 267 ? 17.277 21.668 10.687 1.00 44.44 267 MET A C 1
ATOM 1998 O O . MET A 1 267 ? 18.281 22.293 10.362 1.00 44.44 267 MET A O 1
ATOM 2002 N N . THR A 1 268 ? 16.897 21.616 11.968 1.00 36.31 268 THR A N 1
ATOM 2003 C CA . THR A 1 268 ? 17.547 22.391 13.043 1.00 36.31 268 TH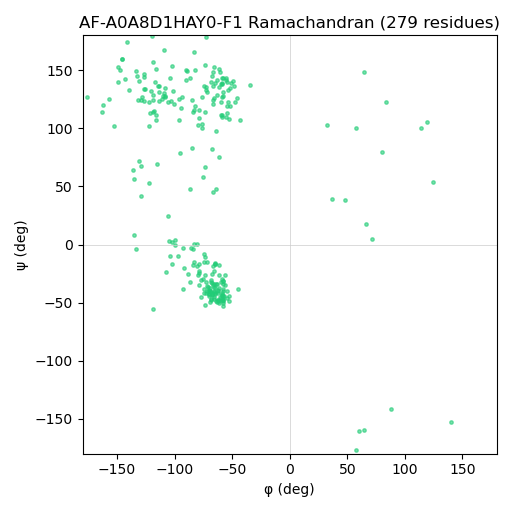R A CA 1
ATOM 2004 C C . THR A 1 268 ? 18.815 21.762 13.635 1.00 36.31 268 THR A C 1
ATOM 2006 O O . THR A 1 268 ? 19.411 22.359 14.529 1.00 36.31 268 THR A O 1
ATOM 2009 N N . ARG A 1 269 ? 19.274 20.587 13.170 1.00 35.53 269 ARG A N 1
ATOM 2010 C CA . ARG A 1 269 ? 20.509 19.952 13.694 1.00 35.53 269 ARG A CA 1
ATOM 2011 C C . ARG A 1 269 ? 21.749 20.058 12.804 1.00 35.53 269 ARG A C 1
ATOM 2013 O O . ARG A 1 269 ? 22.828 19.747 13.294 1.00 35.53 269 ARG A O 1
ATOM 2020 N N . GLN A 1 270 ? 21.642 20.517 11.554 1.00 37.09 270 GLN A N 1
ATOM 2021 C CA . GLN A 1 270 ? 22.793 20.567 10.633 1.00 37.09 270 GLN A CA 1
ATOM 2022 C C . GLN A 1 270 ? 23.473 21.936 10.475 1.00 37.09 270 GLN A C 1
ATOM 2024 O O . GLN A 1 270 ? 24.460 22.029 9.753 1.00 37.09 270 GLN A O 1
ATOM 2029 N N . VAL A 1 271 ? 23.062 22.973 11.214 1.00 33.59 271 VAL A N 1
ATOM 2030 C CA . VAL A 1 271 ? 23.820 24.239 11.294 1.00 33.59 271 VAL A CA 1
ATOM 2031 C C . VAL A 1 271 ? 24.330 24.451 12.715 1.00 33.59 271 VAL A C 1
ATOM 2033 O O . VAL A 1 271 ? 23.889 25.319 13.459 1.00 33.59 271 VAL A O 1
ATOM 2036 N N . ARG A 1 272 ? 25.286 23.619 13.121 1.00 31.78 272 ARG A N 1
ATOM 2037 C CA . ARG A 1 272 ? 26.287 24.030 14.109 1.00 31.78 272 ARG A CA 1
ATOM 2038 C C . ARG A 1 272 ? 27.649 23.545 13.624 1.00 31.78 272 ARG A C 1
ATOM 2040 O O . ARG A 1 272 ? 28.271 22.670 14.212 1.00 31.78 272 ARG A O 1
ATOM 2047 N N . VAL A 1 273 ? 28.066 24.086 12.478 1.00 34.62 273 VAL A N 1
ATOM 2048 C CA . VAL A 1 273 ? 29.467 24.027 12.063 1.00 34.62 273 VAL A CA 1
ATOM 2049 C C . VAL A 1 273 ? 30.249 24.884 13.053 1.00 34.62 273 VAL A C 1
ATOM 2051 O O . VAL A 1 273 ? 29.920 26.040 13.303 1.00 34.62 273 VAL A O 1
ATOM 2054 N N . SER A 1 274 ? 31.243 24.251 13.656 1.00 38.28 274 SER A N 1
ATOM 2055 C CA . SER A 1 274 ? 32.232 24.802 14.570 1.00 38.28 274 SER A CA 1
ATOM 2056 C C . SER A 1 274 ? 32.782 26.162 14.118 1.00 38.28 274 SER A C 1
ATOM 2058 O O . SER A 1 274 ? 33.610 26.228 13.209 1.00 38.28 274 SER A O 1
ATOM 2060 N N . GLY A 1 275 ? 32.383 27.240 14.793 1.00 29.92 275 GLY A N 1
ATOM 2061 C CA . GLY A 1 275 ? 33.153 28.481 14.816 1.00 29.92 275 GLY A CA 1
ATOM 2062 C C . GLY A 1 275 ? 34.344 28.290 15.747 1.00 29.92 275 GLY A C 1
ATOM 2063 O O . GLY A 1 275 ? 34.174 28.232 16.963 1.00 29.92 275 GLY A O 1
ATOM 2064 N N . ARG A 1 276 ? 35.531 28.101 15.166 1.00 35.16 276 ARG A N 1
ATOM 2065 C CA . ARG A 1 276 ? 36.802 28.012 15.888 1.00 35.16 276 ARG A CA 1
ATOM 2066 C C . ARG A 1 276 ? 37.070 29.300 16.668 1.00 35.16 276 ARG A C 1
ATOM 2068 O O . ARG A 1 276 ? 36.898 30.404 16.167 1.00 35.16 276 ARG A O 1
ATOM 2075 N N . THR A 1 277 ? 37.546 29.092 17.883 1.00 37.75 277 THR A N 1
ATOM 2076 C CA . THR A 1 277 ? 38.242 30.023 18.766 1.00 37.75 277 THR A CA 1
ATOM 2077 C C . THR A 1 277 ? 39.477 30.653 18.112 1.00 37.75 277 THR A C 1
ATOM 2079 O O . THR A 1 277 ? 40.244 29.936 17.469 1.00 37.75 277 THR A O 1
ATOM 2082 N N . GLY A 1 278 ? 39.734 31.930 18.415 1.00 31.72 278 GLY A N 1
ATOM 2083 C CA . GLY A 1 278 ? 41.092 32.475 18.529 1.00 31.72 278 GLY A CA 1
ATOM 2084 C C . GLY A 1 278 ? 41.449 33.614 17.571 1.00 31.72 278 GLY A C 1
ATOM 2085 O O . GLY A 1 278 ? 41.766 33.377 16.412 1.00 31.72 278 GLY A O 1
ATOM 2086 N N . LEU A 1 279 ? 41.513 34.833 18.104 1.00 31.08 279 LEU A N 1
ATOM 2087 C CA . LEU A 1 279 ? 42.448 35.872 17.665 1.00 31.08 279 LEU A CA 1
ATOM 2088 C C . LEU A 1 279 ? 43.197 36.332 18.922 1.00 31.08 279 LEU A C 1
ATOM 2090 O O . LEU A 1 279 ? 42.523 36.698 19.889 1.00 31.08 279 LEU A O 1
ATOM 2094 N N . PRO A 1 280 ? 44.539 36.284 18.969 1.00 42.03 280 PRO A N 1
ATOM 2095 C CA . PRO A 1 280 ? 45.280 37.018 19.974 1.00 42.03 280 PRO A CA 1
ATOM 2096 C C . PRO A 1 280 ? 45.455 38.475 19.522 1.00 42.03 280 PRO A C 1
ATOM 2098 O O . PRO A 1 280 ? 45.484 38.772 18.327 1.00 42.03 280 PRO A O 1
ATOM 2101 N N . THR A 1 281 ? 45.522 39.348 20.522 1.00 46.34 281 THR A N 1
ATOM 2102 C CA . THR A 1 281 ? 45.961 40.750 20.462 1.00 46.34 281 THR A CA 1
ATOM 2103 C C . THR A 1 281 ? 47.333 40.918 19.835 1.00 46.34 281 THR A C 1
ATOM 2105 O O . THR A 1 281 ? 48.194 40.056 20.132 1.00 46.34 281 THR A O 1
#

InterPro domains:
  IPR013632 Rad51-like, C-terminal [PF08423] (56-257)
  IPR020588 DNA recombination and repair protein RecA-like, ATP-binding domain [PS50162] (60-182)
  IPR027417 P-loop containing nucleoside triphosphate hydrolase [G3DSA:3.40.50.300] (35-259)
  IPR027417 P-loop containing nucleoside triphosphate hydrolase [SSF52540] (54-257)

Mean predicted aligned error: 14.9 Å